Protein AF-A0A1J3JV02-F1 (afdb_monomer_lite)

Organism: Noccaea caerulescens (NCBI:txid107243)

Sequence (223 aa):
HGATVRTLNKPQDVKKNLRGEYDNQHGSTSIKMLSDEQMLRVCKRFFVALILSKLVQEASVTEVCEAFKVARGMVQSLQENAGRFSSMVSVFCERLGWHDLEGLVAKLQNRVSFGVRAEIVELTSIPYVKGSRARALYKAGLRTSQAIAEASIPEIVKALFESSAWAAEGTGQRRIQLGLAKKIKNGARKIVLEKAEEARAAAFSAFKSLGLDVHELTNPLPL

Radius of gyration: 28.6 Å; chains: 1; bounding box: 87×71×64 Å

Secondary structure (DSSP, 8-state):
--------------------------------PPPHHHHHHHHHHHHHHHHHHHHHTT--HHHHHHHHT--HHHHHHHHHHHHHHHHHHHHHHHHTT-HHHHHHHHHHHHHHHHT--GGGTGGGGSTT--HHHHHHHHHTT--SHHHHHHS-HHHHHHHHHTTSS-TT--HHHHHHHHHHHHHHHHHHHHHHHHHHHHHHHHHHHHHHHTT-------SPPP-

Foldseek 3Di:
DDDDDDDDDDDDDDDDDPDDDDDDPDDDDPPPDDDPVRVVVVVVVVLLVVLLVQLLVVDDLVNSCVVSVHDSVVSLVSLQVLLVVLVVVLVVCVVVVVPVVSVVSVLVSQSSNQSYYSQLSQVCQQPPDGRLLSVLCVVLVNRALVSLLPDDLVSSLCSRPVVDPVPDDDDVVVVVSSVSSVSRNVSSVVVVLVVVVVVVVVVCVVCVVVVHHPPDDPDRDDD

InterPro domains:
  IPR002298 DNA polymerase A [PTHR10133] (26-213)
  IPR048960 POLQ-like, helical domain [PF21099] (27-112)
  IPR057220 Domain of unknown function DUF7898 [PF25453] (118-191)

pLDDT: mean 80.94, std 20.53, range [30.08, 97.75]

Structure (mmCIF, N/CA/C/O backbone):
data_AF-A0A1J3JV02-F1
#
_entry.id   AF-A0A1J3JV02-F1
#
loop_
_atom_site.group_PDB
_atom_site.id
_atom_site.type_symbol
_atom_site.label_atom_id
_atom_site.label_alt_id
_atom_site.label_comp_id
_atom_site.label_asym_id
_atom_site.label_entity_id
_atom_site.label_seq_id
_atom_site.pdbx_PDB_ins_code
_atom_site.Cartn_x
_atom_site.Cartn_y
_atom_site.Cartn_z
_atom_site.occupancy
_atom_site.B_iso_or_equiv
_atom_site.auth_seq_id
_atom_site.auth_comp_id
_atom_site.auth_asym_id
_atom_site.auth_atom_id
_atom_site.pdbx_PDB_model_num
ATOM 1 N N . HIS A 1 1 ? 24.906 56.920 -24.991 1.00 39.81 1 HIS A N 1
ATOM 2 C CA . HIS A 1 1 ? 25.682 56.389 -23.855 1.00 39.81 1 HIS A CA 1
ATOM 3 C C . HIS A 1 1 ? 25.660 54.860 -23.959 1.00 39.81 1 HIS A C 1
ATOM 5 O O . HIS A 1 1 ? 24.757 54.247 -23.427 1.00 39.81 1 HIS A O 1
ATOM 11 N N . GLY A 1 2 ? 26.454 54.164 -24.772 1.00 35.44 2 GL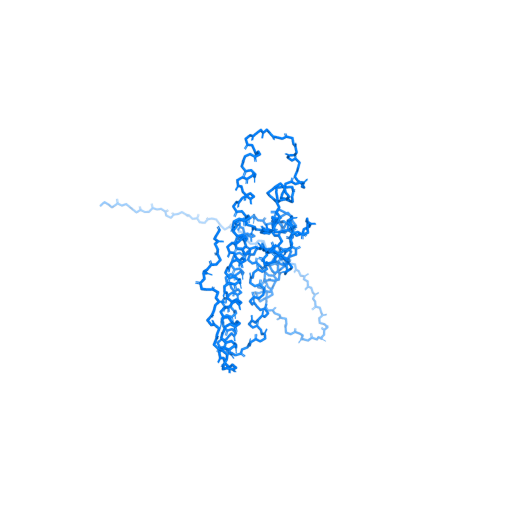Y A N 1
ATOM 12 C CA . GLY A 1 2 ? 27.818 54.428 -25.216 1.00 35.44 2 GLY A CA 1
ATOM 13 C C . GLY A 1 2 ? 28.812 53.794 -24.242 1.00 35.44 2 GLY A C 1
ATOM 14 O O . GLY A 1 2 ? 29.230 54.492 -23.332 1.00 35.44 2 GLY A O 1
ATOM 15 N N . ALA A 1 3 ? 29.144 52.508 -24.424 1.00 32.62 3 ALA A N 1
ATOM 16 C CA . ALA A 1 3 ? 30.473 51.937 -24.162 1.00 32.62 3 ALA A CA 1
ATOM 17 C C . ALA A 1 3 ? 30.531 50.455 -24.584 1.00 32.62 3 ALA A C 1
ATOM 19 O O . ALA A 1 3 ? 29.717 49.631 -24.179 1.00 32.62 3 ALA A O 1
ATOM 20 N N . THR A 1 4 ? 31.531 50.151 -25.402 1.00 31.72 4 THR A N 1
ATOM 21 C CA . THR A 1 4 ? 31.896 48.854 -25.978 1.00 31.72 4 THR A CA 1
ATOM 22 C C . THR A 1 4 ? 33.282 48.417 -25.480 1.00 31.72 4 THR A C 1
ATOM 24 O O . THR A 1 4 ? 34.108 49.261 -25.146 1.00 31.72 4 THR A O 1
ATOM 27 N N . VAL A 1 5 ? 33.552 47.111 -25.631 1.00 35.34 5 VAL A N 1
ATOM 28 C CA . VAL A 1 5 ? 34.863 46.435 -25.801 1.00 35.34 5 VAL A CA 1
ATOM 29 C C . VAL A 1 5 ? 35.618 45.976 -24.540 1.00 35.34 5 VAL A C 1
ATOM 31 O O . VAL A 1 5 ? 36.099 46.786 -23.757 1.00 35.34 5 VAL A O 1
ATOM 34 N N . ARG A 1 6 ? 35.876 44.655 -24.460 1.00 30.08 6 ARG A N 1
ATOM 35 C CA . ARG A 1 6 ? 37.241 44.072 -24.499 1.00 30.08 6 ARG A CA 1
ATOM 36 C C . ARG A 1 6 ? 37.226 42.547 -24.666 1.00 30.08 6 ARG A C 1
ATOM 38 O O . ARG A 1 6 ? 36.996 41.793 -23.731 1.00 30.08 6 ARG A O 1
ATOM 45 N N . THR A 1 7 ? 37.527 42.119 -25.888 1.00 38.66 7 THR A N 1
ATOM 46 C CA . THR A 1 7 ? 38.117 40.818 -26.228 1.00 38.66 7 THR A CA 1
ATOM 47 C C . THR A 1 7 ? 39.550 40.740 -25.698 1.00 38.66 7 THR A C 1
ATOM 49 O O . THR A 1 7 ? 40.331 41.664 -25.929 1.00 38.66 7 THR A O 1
ATOM 52 N N . LEU A 1 8 ? 39.914 39.631 -25.048 1.00 32.66 8 LEU A N 1
ATOM 53 C CA . LEU A 1 8 ? 41.306 39.259 -24.790 1.00 32.66 8 LEU A CA 1
ATOM 54 C C . LEU A 1 8 ? 41.500 37.754 -25.035 1.00 32.66 8 LEU A C 1
ATOM 56 O O . LEU A 1 8 ? 40.592 36.950 -24.849 1.00 32.66 8 LEU A O 1
ATOM 60 N N . ASN A 1 9 ? 42.687 37.439 -25.539 1.00 32.84 9 ASN A N 1
ATOM 61 C CA . ASN A 1 9 ? 43.074 36.254 -26.291 1.00 32.84 9 ASN A CA 1
ATOM 62 C C . ASN A 1 9 ? 43.183 34.944 -25.487 1.00 32.84 9 ASN A C 1
ATOM 64 O O . ASN A 1 9 ? 43.417 34.939 -24.282 1.00 32.84 9 ASN A O 1
ATOM 68 N N . LYS A 1 10 ? 43.090 33.836 -26.240 1.00 38.34 10 LYS A N 1
ATOM 69 C CA . LYS A 1 10 ? 43.482 32.452 -25.904 1.00 38.34 10 LYS A CA 1
ATOM 70 C C . LYS A 1 10 ? 44.826 32.350 -25.165 1.00 38.34 10 LYS A C 1
ATOM 72 O O . LYS A 1 10 ? 45.756 33.086 -25.489 1.00 38.34 10 LYS A O 1
ATOM 77 N N . PRO A 1 11 ? 44.990 31.254 -24.408 1.00 33.88 11 PRO A N 1
ATOM 78 C CA . PRO A 1 11 ? 46.074 30.317 -24.709 1.00 33.88 11 PRO A CA 1
ATOM 79 C C . PRO A 1 11 ? 45.536 28.935 -25.117 1.00 33.88 11 PRO A C 1
ATOM 81 O O . PRO A 1 11 ? 44.501 28.475 -24.641 1.00 33.88 11 PRO A O 1
ATOM 84 N N . GLN A 1 12 ? 46.232 28.292 -26.057 1.00 44.38 12 GLN A N 1
ATOM 85 C CA . GLN A 1 12 ? 46.076 26.877 -26.397 1.00 44.38 12 GLN A CA 1
ATOM 86 C C . GLN A 1 12 ? 46.565 26.013 -25.232 1.00 44.38 12 GLN A C 1
ATOM 88 O O . GLN A 1 12 ? 47.699 26.197 -24.809 1.00 44.38 12 GLN A O 1
ATOM 93 N N . ASP A 1 13 ? 45.780 25.015 -24.821 1.00 36.88 13 ASP A N 1
ATOM 94 C CA . ASP A 1 13 ? 46.289 23.909 -24.008 1.00 36.88 13 ASP A CA 1
ATOM 95 C C . ASP A 1 13 ? 45.837 22.547 -24.559 1.00 36.88 13 ASP A C 1
ATOM 97 O O . ASP A 1 13 ? 44.673 22.148 -24.530 1.00 36.88 13 ASP A O 1
ATOM 101 N N . VAL A 1 14 ? 46.822 21.912 -25.192 1.00 37.31 14 VAL A N 1
ATOM 102 C CA . VAL A 1 14 ? 47.130 20.483 -25.320 1.00 37.31 14 VAL A CA 1
ATOM 103 C C . VAL A 1 14 ? 46.007 19.490 -24.970 1.00 37.31 14 VAL A C 1
ATOM 105 O O . VAL A 1 14 ? 45.824 19.078 -23.825 1.00 37.31 14 VAL A O 1
ATOM 108 N N . LYS A 1 15 ? 45.340 18.960 -26.006 1.00 35.25 15 LYS A N 1
ATOM 109 C CA . LYS A 1 15 ? 44.609 17.685 -25.918 1.00 35.25 15 LYS A CA 1
ATOM 110 C C . LYS A 1 15 ? 45.610 16.540 -25.714 1.00 35.25 15 LYS A C 1
ATOM 112 O O . LYS A 1 15 ? 46.233 16.084 -26.670 1.00 35.25 15 LYS A O 1
ATOM 117 N N . LYS A 1 16 ? 45.742 16.045 -24.481 1.00 38.06 16 LYS A N 1
ATOM 118 C CA . LYS A 1 16 ? 46.330 14.724 -24.211 1.00 38.06 16 LYS A CA 1
ATOM 119 C C . LYS A 1 16 ? 45.336 13.644 -24.647 1.00 38.06 16 LYS A C 1
ATOM 121 O O . LYS A 1 16 ? 44.306 13.440 -24.011 1.00 38.06 16 LYS A O 1
ATOM 126 N N . ASN A 1 17 ? 45.656 12.973 -25.748 1.00 34.34 17 ASN A N 1
ATOM 127 C CA . ASN A 1 17 ? 45.005 11.744 -26.185 1.00 34.34 17 ASN A CA 1
ATOM 128 C C . ASN A 1 17 ? 45.378 10.609 -25.220 1.00 34.34 17 ASN A C 1
ATOM 130 O O . ASN A 1 17 ? 46.525 10.174 -25.206 1.00 34.34 17 ASN A O 1
ATOM 134 N N . LEU A 1 18 ? 44.419 10.107 -24.444 1.00 35.78 18 LEU A N 1
ATOM 135 C CA . LEU A 1 18 ? 44.511 8.783 -23.825 1.00 35.78 18 LEU A CA 1
ATOM 136 C C . LEU A 1 18 ? 43.718 7.820 -24.707 1.00 35.78 18 LEU A C 1
ATOM 138 O O . LEU A 1 18 ? 42.534 7.576 -24.493 1.00 35.78 18 LEU A O 1
ATOM 142 N N . ARG A 1 19 ? 44.375 7.345 -25.767 1.00 32.16 19 ARG A N 1
ATOM 143 C CA . ARG A 1 19 ? 43.877 6.271 -26.623 1.00 32.16 19 ARG A CA 1
ATOM 144 C C . ARG A 1 19 ? 44.315 4.962 -25.964 1.00 32.16 19 ARG A C 1
ATOM 146 O O . ARG A 1 19 ? 45.466 4.569 -26.090 1.00 32.16 19 ARG A O 1
ATOM 153 N N . GLY A 1 20 ? 43.426 4.353 -25.184 1.00 35.03 20 GLY A N 1
ATOM 154 C CA . GLY A 1 20 ? 43.585 2.962 -24.770 1.00 35.03 20 GLY A CA 1
ATOM 155 C C . GLY A 1 20 ? 43.231 2.078 -25.958 1.00 35.03 20 GLY A C 1
ATOM 156 O O . GLY A 1 20 ? 42.063 1.995 -26.331 1.00 35.03 20 GLY A O 1
ATOM 157 N N . GLU A 1 21 ? 44.240 1.494 -26.596 1.00 36.53 21 GLU A N 1
ATOM 158 C CA . GLU A 1 21 ? 44.059 0.432 -27.582 1.00 36.53 21 GLU A CA 1
ATOM 159 C C . GLU A 1 21 ? 43.604 -0.837 -26.861 1.00 36.53 21 GLU A C 1
ATOM 161 O O . GLU A 1 21 ? 44.345 -1.418 -26.072 1.00 36.53 21 GLU A O 1
ATOM 166 N N . TYR A 1 22 ? 42.370 -1.255 -27.128 1.00 37.53 22 TYR A N 1
ATOM 167 C CA . TYR A 1 22 ? 41.930 -2.623 -26.892 1.00 37.53 22 TYR A CA 1
ATOM 168 C C . TYR A 1 22 ? 41.708 -3.256 -28.261 1.00 37.53 22 TYR A C 1
ATOM 170 O O . TYR A 1 22 ? 40.678 -3.038 -28.901 1.00 37.53 22 TYR A O 1
ATOM 178 N N . ASP A 1 23 ? 42.715 -3.998 -28.719 1.00 40.56 23 ASP A N 1
ATOM 179 C CA . ASP A 1 23 ? 42.587 -4.909 -29.849 1.00 40.56 23 ASP A CA 1
ATOM 180 C C . ASP A 1 23 ? 41.560 -5.985 -29.500 1.00 40.56 23 ASP A C 1
ATOM 182 O O . ASP A 1 23 ? 41.720 -6.724 -28.529 1.00 40.56 23 ASP A O 1
ATOM 186 N N . ASN A 1 24 ? 40.503 -6.086 -30.304 1.00 40.69 24 ASN A N 1
ATOM 187 C CA . ASN A 1 24 ? 39.552 -7.186 -30.224 1.00 40.69 24 ASN A CA 1
ATOM 188 C C . ASN A 1 24 ? 39.453 -7.842 -31.603 1.00 40.69 24 ASN A C 1
ATOM 190 O O . ASN A 1 24 ? 38.713 -7.409 -32.491 1.00 40.69 24 ASN A O 1
ATOM 194 N N . GLN A 1 25 ? 40.248 -8.893 -31.793 1.00 42.53 25 GLN A N 1
ATOM 195 C CA . GLN A 1 25 ? 40.141 -9.778 -32.944 1.00 42.53 25 GLN A CA 1
ATOM 196 C C . GLN A 1 25 ? 38.929 -10.709 -32.768 1.00 42.53 25 GLN A C 1
ATOM 198 O O . GLN A 1 25 ? 38.955 -11.676 -32.019 1.00 42.53 25 GLN A O 1
ATOM 203 N N . HIS A 1 26 ? 37.847 -10.338 -33.452 1.00 43.78 26 HIS A N 1
ATOM 204 C CA . HIS A 1 26 ? 36.823 -11.162 -34.104 1.00 43.78 26 HIS A CA 1
ATOM 205 C C . HIS A 1 26 ? 36.653 -12.634 -33.671 1.00 43.78 26 HIS A C 1
ATOM 207 O O . HIS A 1 26 ? 37.342 -13.530 -34.150 1.00 43.78 26 HIS A O 1
ATOM 213 N N . GLY A 1 27 ? 35.566 -12.886 -32.934 1.00 39.75 27 GLY A N 1
ATOM 214 C CA . GLY A 1 27 ? 34.834 -14.155 -32.920 1.00 39.75 27 GLY A CA 1
ATOM 215 C C . GLY A 1 27 ? 33.378 -13.909 -33.324 1.00 39.75 27 GLY A C 1
ATOM 216 O O . GLY A 1 27 ? 32.637 -13.223 -32.625 1.00 39.75 27 GLY A O 1
ATOM 217 N N . SER A 1 28 ? 32.990 -14.412 -34.494 1.00 46.72 28 SER A N 1
ATOM 218 C CA . SER A 1 28 ? 31.701 -14.185 -35.150 1.00 46.72 28 SER A CA 1
ATOM 219 C C . SER A 1 28 ? 30.524 -14.810 -34.392 1.00 46.72 28 SER A C 1
ATOM 221 O O . SER A 1 28 ? 30.354 -16.024 -34.375 1.00 46.72 28 SER A O 1
ATOM 223 N N . THR A 1 29 ? 29.666 -13.971 -33.817 1.00 44.78 29 THR A N 1
ATOM 224 C CA . THR A 1 29 ? 28.207 -14.160 -33.762 1.00 44.78 29 THR A CA 1
ATOM 225 C C . THR A 1 29 ? 27.618 -12.758 -33.637 1.00 44.78 29 THR A C 1
ATOM 227 O O . THR A 1 29 ? 27.621 -12.174 -32.557 1.00 44.78 29 THR A O 1
ATOM 230 N N . SER A 1 30 ? 27.204 -12.156 -34.756 1.00 47.81 30 SER A N 1
ATOM 231 C CA . SER A 1 30 ? 26.679 -10.784 -34.787 1.00 47.81 30 SER A CA 1
ATOM 232 C C . SER A 1 30 ? 25.295 -10.722 -34.131 1.00 47.81 30 SER A C 1
ATOM 234 O O . SER A 1 30 ? 24.257 -10.641 -34.784 1.00 47.81 30 SER A O 1
ATOM 236 N N . ILE A 1 31 ? 25.272 -10.755 -32.801 1.00 60.62 31 ILE A N 1
ATOM 237 C CA . ILE A 1 31 ? 24.247 -10.052 -32.042 1.00 60.62 31 ILE A CA 1
ATOM 238 C C . ILE A 1 31 ? 24.475 -8.589 -32.410 1.00 60.62 31 ILE A C 1
ATOM 240 O O . ILE A 1 31 ? 25.560 -8.075 -32.146 1.00 60.62 31 ILE A O 1
ATOM 244 N N . LYS A 1 32 ? 23.516 -7.935 -33.079 1.00 67.94 32 LYS A N 1
ATOM 245 C CA . LYS A 1 32 ? 23.591 -6.493 -33.363 1.00 67.94 32 LYS A CA 1
ATOM 246 C C . LYS A 1 32 ? 23.945 -5.769 -32.062 1.00 67.94 32 LYS A C 1
ATOM 248 O O . LYS A 1 32 ? 23.082 -5.620 -31.197 1.00 67.94 32 LYS A O 1
ATOM 253 N N . MET A 1 33 ? 25.210 -5.377 -31.904 1.00 77.06 33 MET A N 1
ATOM 254 C CA . MET A 1 33 ? 25.639 -4.632 -30.730 1.00 77.06 33 MET A CA 1
ATOM 255 C C . MET A 1 33 ? 24.883 -3.310 -30.753 1.00 77.06 33 MET A C 1
ATOM 257 O O . MET A 1 33 ? 24.854 -2.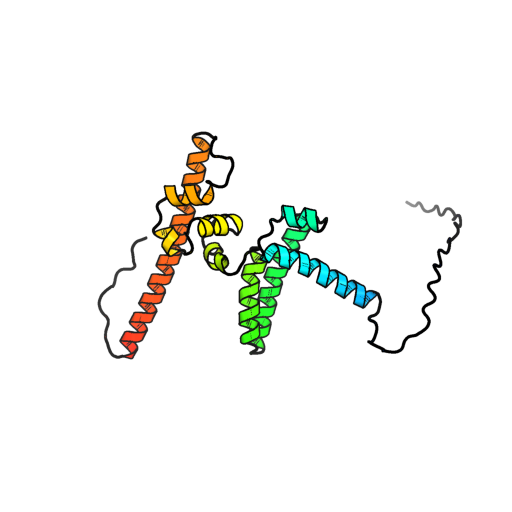612 -31.767 1.00 77.06 33 MET A O 1
ATOM 261 N N . LEU A 1 34 ? 24.198 -3.019 -29.651 1.00 81.88 34 LEU A N 1
ATOM 262 C CA . LEU A 1 34 ? 23.544 -1.736 -29.456 1.00 81.88 34 LEU A CA 1
ATO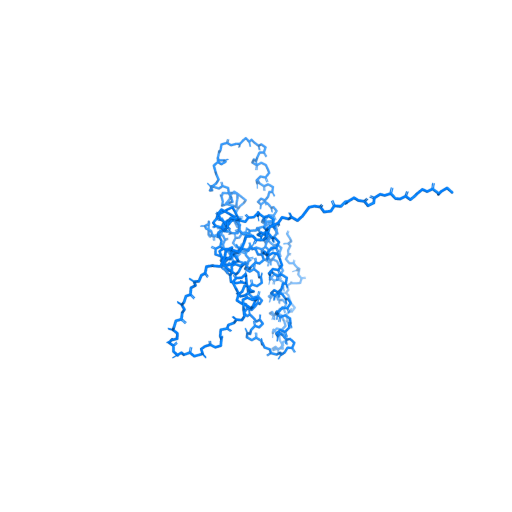M 263 C C . LEU A 1 34 ? 24.600 -0.633 -29.552 1.00 81.88 34 LEU A C 1
ATOM 265 O O . LEU A 1 34 ? 25.726 -0.823 -29.096 1.00 81.88 34 LEU A O 1
ATOM 269 N N . SER A 1 35 ? 24.237 0.524 -30.104 1.00 91.56 35 SER A N 1
ATOM 270 C CA . SER A 1 35 ? 25.114 1.692 -30.006 1.00 91.56 35 SER A CA 1
ATOM 271 C C . SER A 1 35 ? 25.369 2.038 -28.536 1.00 91.56 35 SER A C 1
ATOM 273 O O . SER A 1 35 ? 24.523 1.760 -27.679 1.00 91.56 35 SER A O 1
ATOM 275 N N . ASP A 1 36 ? 26.485 2.699 -28.233 1.00 91.25 36 ASP A N 1
ATOM 276 C CA . ASP A 1 36 ? 26.821 3.101 -26.859 1.00 91.25 36 ASP A CA 1
ATOM 277 C C . ASP A 1 36 ? 25.674 3.873 -26.186 1.00 91.25 36 ASP A C 1
ATOM 279 O O . ASP A 1 36 ? 25.351 3.652 -25.017 1.00 91.25 36 ASP A O 1
ATOM 283 N N . GLU A 1 37 ? 24.970 4.719 -26.944 1.00 93.19 37 GLU A N 1
ATOM 284 C CA . GLU A 1 37 ? 23.787 5.439 -26.468 1.00 93.19 37 GLU A CA 1
ATOM 285 C C . GLU A 1 37 ? 22.616 4.511 -26.125 1.00 93.19 37 GLU A C 1
ATOM 287 O O . GLU A 1 37 ? 21.946 4.688 -25.103 1.00 93.19 37 GLU A O 1
ATOM 292 N N . GLN A 1 38 ? 22.334 3.523 -26.978 1.00 92.88 38 GLN A N 1
ATOM 293 C CA . GLN A 1 38 ? 21.287 2.534 -26.731 1.00 92.88 38 GLN A CA 1
ATOM 294 C C . GLN A 1 38 ? 21.629 1.686 -25.507 1.00 92.88 38 GLN A C 1
ATOM 296 O O . GLN A 1 38 ? 20.771 1.493 -24.643 1.00 92.88 38 GLN A O 1
ATOM 301 N N . MET A 1 39 ? 22.879 1.241 -25.402 1.00 94.56 39 MET A N 1
ATOM 302 C CA . MET A 1 39 ? 23.355 0.436 -24.287 1.00 94.56 39 MET A CA 1
ATOM 303 C C . MET A 1 39 ? 23.279 1.225 -22.974 1.00 94.56 39 MET A C 1
ATOM 305 O O . MET A 1 39 ? 22.720 0.741 -21.990 1.00 94.56 39 MET A O 1
ATOM 309 N N . LEU A 1 40 ? 23.704 2.493 -22.978 1.00 94.62 40 LEU A N 1
ATOM 310 C CA . LEU A 1 40 ? 23.589 3.384 -21.824 1.00 94.62 40 LEU A CA 1
ATOM 311 C C . LEU A 1 40 ? 22.129 3.595 -21.398 1.00 94.62 40 LEU A C 1
ATOM 313 O O . LEU A 1 40 ? 21.829 3.586 -20.200 1.00 94.62 40 LEU A O 1
ATOM 317 N N . ARG A 1 41 ? 21.200 3.765 -22.351 1.00 95.62 41 ARG A N 1
ATOM 318 C CA . ARG A 1 41 ? 19.760 3.861 -22.049 1.00 95.62 41 ARG A CA 1
ATOM 319 C C . ARG A 1 41 ? 19.235 2.585 -21.393 1.00 95.62 41 ARG A C 1
ATOM 321 O O . ARG A 1 41 ? 18.492 2.682 -20.416 1.00 95.62 41 ARG A O 1
ATOM 328 N N . VAL A 1 42 ? 19.623 1.409 -21.888 1.00 94.94 42 VAL A N 1
ATOM 329 C CA . VAL A 1 42 ? 19.228 0.116 -21.304 1.00 94.94 42 VAL A CA 1
ATOM 330 C C . VAL A 1 42 ? 19.779 -0.029 -19.886 1.00 94.94 42 VAL A C 1
ATOM 332 O O . VAL A 1 42 ? 19.003 -0.298 -18.971 1.00 94.94 42 VAL A O 1
ATOM 335 N N . CYS A 1 43 ? 21.068 0.251 -19.670 1.00 96.38 43 CYS A N 1
ATOM 336 C CA . CYS A 1 43 ? 21.694 0.191 -18.347 1.00 96.38 43 CYS A CA 1
ATOM 337 C C . CYS A 1 43 ? 21.009 1.126 -17.343 1.00 96.38 43 CYS A C 1
ATOM 339 O O . CYS A 1 43 ? 20.713 0.715 -16.223 1.00 96.38 43 CYS A O 1
ATOM 341 N N . LYS A 1 44 ? 20.677 2.361 -17.746 1.00 95.56 44 LYS A N 1
ATOM 342 C CA . LYS A 1 44 ? 19.939 3.308 -16.891 1.00 95.56 44 LYS A CA 1
ATOM 343 C C . LYS A 1 44 ? 18.548 2.790 -16.525 1.00 95.56 44 LYS A C 1
ATOM 345 O O . LYS A 1 44 ? 18.165 2.869 -15.360 1.00 95.56 44 LYS A O 1
ATOM 350 N N . ARG A 1 45 ? 17.800 2.244 -17.493 1.00 96.25 45 ARG A N 1
ATOM 351 C CA . ARG A 1 45 ? 16.466 1.661 -17.251 1.00 96.25 45 ARG A CA 1
ATOM 352 C C . ARG A 1 45 ? 16.541 0.455 -16.320 1.00 96.25 45 ARG A C 1
ATOM 354 O O . ARG A 1 45 ? 15.730 0.347 -15.406 1.00 96.25 45 ARG A O 1
ATOM 361 N N . PHE A 1 46 ? 17.523 -0.415 -16.525 1.00 97.12 46 PHE A N 1
ATOM 362 C CA . PHE A 1 46 ? 17.742 -1.573 -15.669 1.00 97.12 46 PHE A CA 1
ATOM 363 C C . PHE A 1 46 ? 18.117 -1.154 -14.242 1.00 97.12 46 PHE A C 1
ATOM 365 O O . PHE A 1 46 ? 17.529 -1.647 -13.284 1.00 9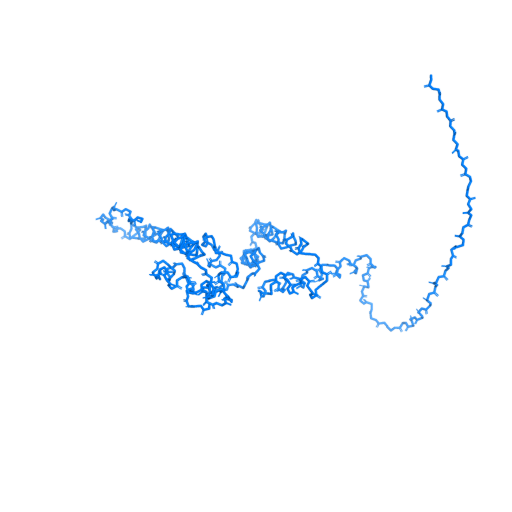7.12 46 PHE A O 1
ATOM 372 N N . PHE A 1 47 ? 19.005 -0.168 -14.091 1.00 97.44 47 PHE A N 1
ATOM 373 C CA . PHE A 1 47 ? 19.402 0.370 -12.790 1.00 97.44 47 PHE A CA 1
ATOM 374 C C . PHE A 1 47 ? 18.207 0.895 -11.981 1.00 97.44 47 PHE A C 1
ATOM 376 O O . PHE A 1 47 ? 18.013 0.497 -10.833 1.00 97.44 47 PHE A O 1
ATOM 383 N N . VAL A 1 48 ? 17.350 1.732 -12.580 1.00 96.62 48 VAL A N 1
ATOM 384 C CA . VAL A 1 48 ? 16.152 2.231 -11.879 1.00 96.62 48 VAL A CA 1
ATOM 385 C C . VAL A 1 48 ? 15.113 1.131 -11.633 1.00 96.62 48 VAL A C 1
ATOM 387 O O . VAL A 1 48 ? 14.418 1.168 -10.619 1.00 96.62 48 VAL A O 1
ATOM 390 N N . ALA A 1 49 ? 15.032 0.116 -12.499 1.00 96.38 49 ALA A N 1
ATOM 391 C CA . ALA A 1 49 ? 14.170 -1.043 -12.276 1.00 96.38 49 ALA A CA 1
ATOM 392 C C . ALA A 1 49 ? 14.622 -1.875 -11.062 1.00 96.38 49 ALA A C 1
ATOM 394 O O . ALA A 1 49 ? 13.776 -2.345 -10.302 1.00 96.38 49 ALA A O 1
ATOM 395 N N . LEU A 1 50 ? 15.933 -2.009 -10.822 1.00 97.12 50 LEU A N 1
ATOM 396 C CA . LEU A 1 50 ? 16.461 -2.665 -9.620 1.00 97.12 50 LEU A CA 1
ATOM 397 C C . LEU A 1 50 ? 16.089 -1.903 -8.339 1.00 97.12 50 LEU A C 1
ATOM 399 O O . LEU A 1 50 ? 15.698 -2.531 -7.353 1.00 97.12 50 LEU A O 1
ATOM 403 N N . ILE A 1 51 ? 16.143 -0.566 -8.371 1.00 96.50 51 ILE A N 1
ATOM 404 C CA . ILE A 1 51 ? 15.698 0.291 -7.259 1.00 96.50 51 ILE A CA 1
ATOM 405 C C . ILE A 1 51 ? 14.214 0.043 -6.958 1.00 96.50 51 ILE A C 1
ATOM 407 O O . ILE A 1 51 ? 13.855 -0.277 -5.823 1.00 96.50 51 ILE A O 1
ATOM 411 N N . LEU A 1 52 ? 13.350 0.134 -7.976 1.00 95.38 52 LEU A N 1
ATOM 412 C CA . LEU A 1 52 ? 11.909 -0.106 -7.832 1.00 95.38 52 LEU A CA 1
ATOM 413 C C . LEU A 1 52 ? 11.605 -1.527 -7.340 1.00 95.38 52 LEU A C 1
ATOM 415 O O . LEU A 1 52 ? 10.747 -1.709 -6.479 1.00 95.38 52 LEU A O 1
ATOM 419 N N . SER A 1 53 ? 12.334 -2.528 -7.837 1.00 94.50 53 SER A N 1
ATOM 420 C CA . SER A 1 53 ? 12.183 -3.923 -7.416 1.00 94.50 53 SER A CA 1
ATOM 421 C C . SER A 1 53 ? 12.455 -4.101 -5.920 1.00 94.50 53 SER A C 1
ATOM 423 O O . SER A 1 53 ? 11.683 -4.768 -5.231 1.00 94.50 53 SER A O 1
ATOM 425 N N . LYS A 1 54 ? 13.500 -3.454 -5.385 1.00 94.06 54 LYS A N 1
ATOM 426 C CA . LYS A 1 54 ? 13.808 -3.484 -3.947 1.00 94.06 54 LYS A CA 1
ATOM 427 C C . LYS A 1 54 ? 12.734 -2.790 -3.110 1.00 94.06 54 LYS A C 1
ATOM 429 O O . LYS A 1 54 ? 12.332 -3.340 -2.087 1.00 94.06 54 LYS A O 1
ATOM 434 N N . LEU A 1 55 ? 12.214 -1.648 -3.566 1.00 91.81 55 LEU A N 1
ATOM 435 C CA . LEU A 1 55 ? 11.110 -0.955 -2.889 1.00 91.81 55 LEU A CA 1
ATOM 436 C C . LEU A 1 55 ? 9.845 -1.819 -2.834 1.00 91.81 55 LEU A C 1
ATOM 438 O O . LEU A 1 55 ? 9.237 -1.956 -1.781 1.00 91.81 55 LEU A O 1
ATOM 442 N N . VAL A 1 56 ? 9.469 -2.461 -3.942 1.00 90.88 56 VAL A N 1
ATOM 443 C CA . VAL A 1 56 ? 8.299 -3.357 -4.011 1.00 90.88 56 VAL A CA 1
ATOM 444 C C . VAL A 1 56 ? 8.467 -4.611 -3.138 1.00 90.88 56 VAL A C 1
ATOM 446 O O . VAL A 1 56 ? 7.481 -5.227 -2.733 1.00 90.88 56 VAL A O 1
ATOM 449 N N . GLN A 1 57 ? 9.705 -4.995 -2.824 1.00 90.12 57 GLN A N 1
ATOM 450 C CA . GLN A 1 57 ? 10.027 -6.056 -1.864 1.00 90.12 57 GLN A CA 1
ATOM 451 C C . GLN A 1 57 ? 10.035 -5.574 -0.403 1.00 90.12 57 GLN A C 1
ATOM 453 O O . GLN A 1 57 ? 10.291 -6.385 0.488 1.00 90.12 57 GLN A O 1
ATOM 458 N N . GLU A 1 58 ? 9.687 -4.306 -0.161 1.00 87.50 58 GLU A N 1
ATOM 459 C CA . GLU A 1 58 ? 9.634 -3.628 1.143 1.00 87.50 58 GLU A CA 1
ATOM 460 C C . GLU A 1 58 ? 10.990 -3.352 1.786 1.00 87.50 58 GLU A C 1
ATOM 462 O O . GLU A 1 58 ? 11.081 -3.214 3.006 1.00 87.50 58 GLU A O 1
ATOM 467 N N . ALA A 1 59 ? 12.043 -3.213 0.975 1.00 89.31 59 ALA A N 1
ATOM 468 C CA . ALA A 1 59 ? 13.247 -2.550 1.455 1.00 89.31 59 ALA A CA 1
ATOM 469 C C . ALA A 1 59 ? 12.903 -1.102 1.834 1.00 89.31 59 ALA A C 1
ATOM 471 O O . ALA A 1 59 ? 12.211 -0.391 1.095 1.00 89.31 59 ALA A O 1
ATOM 472 N N . SER A 1 60 ? 13.384 -0.655 2.989 1.00 88.12 60 SER A N 1
ATOM 473 C CA . SER A 1 60 ? 13.202 0.724 3.418 1.00 88.12 60 SER A CA 1
ATOM 474 C C . SER A 1 60 ? 13.896 1.679 2.447 1.00 88.12 60 SER A C 1
ATOM 476 O O . SER A 1 60 ? 14.921 1.368 1.839 1.00 88.12 60 SER A O 1
ATOM 478 N N . VAL A 1 61 ? 13.354 2.892 2.321 1.00 89.75 61 VAL A N 1
ATOM 479 C CA . VAL A 1 61 ? 13.959 3.933 1.477 1.00 89.75 61 VAL A CA 1
ATOM 480 C C . VAL A 1 61 ? 15.418 4.183 1.873 1.00 89.75 61 VAL A C 1
ATOM 482 O O . VAL A 1 61 ? 16.243 4.414 0.998 1.00 89.75 61 VAL A O 1
ATOM 485 N N . THR A 1 62 ? 15.743 4.096 3.165 1.00 91.44 62 THR A N 1
ATOM 486 C CA . THR A 1 62 ? 17.109 4.248 3.682 1.00 91.44 62 THR A CA 1
ATOM 487 C C . THR A 1 62 ? 18.038 3.154 3.155 1.00 91.44 62 THR A C 1
ATOM 489 O O . THR A 1 62 ? 19.043 3.482 2.531 1.00 91.44 62 THR A O 1
ATOM 492 N N . GLU A 1 63 ? 17.661 1.879 3.300 1.00 93.19 63 GLU A N 1
ATOM 493 C CA . GLU A 1 63 ? 18.446 0.744 2.783 1.00 93.19 63 GLU A CA 1
ATOM 494 C C . GLU A 1 63 ? 18.666 0.855 1.267 1.00 93.19 63 GLU A C 1
ATOM 496 O O . GLU A 1 63 ? 19.758 0.599 0.764 1.00 93.19 63 GLU A O 1
ATOM 501 N N . VAL A 1 64 ? 17.645 1.290 0.522 1.00 95.56 64 VAL A N 1
ATOM 502 C CA . VAL A 1 64 ? 17.751 1.505 -0.928 1.00 95.56 64 VAL A CA 1
ATOM 503 C C . VAL A 1 64 ? 18.708 2.653 -1.265 1.00 95.56 64 VAL A C 1
ATOM 505 O O . VAL A 1 64 ? 19.538 2.514 -2.164 1.00 95.56 64 VAL A O 1
ATOM 508 N N . CYS A 1 65 ? 18.639 3.776 -0.547 1.00 96.19 65 CYS A N 1
ATOM 509 C CA . CYS A 1 65 ? 19.562 4.896 -0.755 1.00 96.19 65 CYS A CA 1
ATOM 510 C C . CYS A 1 65 ? 21.017 4.476 -0.508 1.00 96.19 65 CYS A C 1
ATOM 512 O O . CYS A 1 65 ? 21.902 4.820 -1.293 1.00 96.19 65 CYS A O 1
ATOM 514 N N . GLU A 1 66 ? 21.260 3.697 0.546 1.00 96.31 66 GLU A N 1
ATOM 515 C CA . GLU A 1 66 ? 22.590 3.211 0.913 1.00 96.31 66 GLU A CA 1
ATOM 516 C C . GLU A 1 66 ? 23.144 2.182 -0.076 1.00 96.31 66 GLU A C 1
ATOM 518 O O . GLU A 1 66 ? 24.329 2.254 -0.422 1.00 96.31 66 GLU A O 1
ATOM 523 N N . ALA A 1 67 ? 22.301 1.258 -0.550 1.00 96.75 67 ALA A N 1
ATOM 524 C CA . ALA A 1 67 ? 22.688 0.200 -1.480 1.00 96.75 67 ALA A CA 1
ATOM 525 C C . ALA A 1 67 ? 23.000 0.735 -2.885 1.00 96.75 67 ALA A C 1
ATOM 527 O O . ALA A 1 67 ? 23.975 0.312 -3.503 1.00 96.75 67 ALA A O 1
ATOM 528 N N . PHE A 1 68 ? 22.198 1.680 -3.383 1.00 96.44 68 PHE A N 1
ATOM 529 C CA . PHE A 1 68 ? 22.338 2.219 -4.741 1.00 96.44 68 PHE A CA 1
ATOM 530 C C . PHE A 1 68 ? 23.096 3.551 -4.802 1.00 96.44 68 PHE A C 1
ATOM 532 O O . PHE A 1 68 ? 23.316 4.064 -5.896 1.00 96.44 68 PHE A O 1
ATOM 539 N N . LYS A 1 69 ? 23.505 4.106 -3.651 1.00 96.88 69 LYS A N 1
ATOM 540 C CA . LYS A 1 69 ? 24.205 5.401 -3.531 1.00 96.88 69 LYS A CA 1
ATOM 541 C C . LYS A 1 69 ? 23.439 6.549 -4.195 1.00 96.88 69 LYS A C 1
ATOM 543 O O . LYS A 1 69 ? 24.004 7.369 -4.913 1.00 96.88 69 LYS A O 1
ATOM 548 N N . VAL A 1 70 ? 22.133 6.608 -3.939 1.00 96.69 70 VAL A N 1
ATOM 549 C CA . VAL A 1 70 ? 21.220 7.614 -4.500 1.00 96.69 70 VAL A CA 1
ATOM 550 C C . VAL A 1 70 ? 20.569 8.452 -3.405 1.00 96.69 70 VAL A C 1
ATOM 552 O O . VAL A 1 70 ? 20.399 8.010 -2.271 1.00 96.69 70 VAL A O 1
ATOM 555 N N . ALA A 1 71 ? 20.170 9.676 -3.752 1.00 96.81 71 ALA A N 1
ATOM 556 C CA . ALA A 1 71 ? 19.473 10.561 -2.829 1.00 96.81 71 ALA A CA 1
ATOM 557 C C . ALA A 1 71 ? 18.029 10.101 -2.575 1.00 96.81 71 ALA A C 1
ATOM 559 O O . ALA A 1 71 ? 17.312 9.703 -3.496 1.00 96.81 71 ALA A O 1
ATOM 560 N N . ARG A 1 72 ? 17.550 10.281 -1.340 1.00 93.75 72 ARG A N 1
ATOM 561 C CA . ARG A 1 72 ? 16.174 9.952 -0.929 1.00 93.75 72 ARG A CA 1
ATOM 562 C C . ARG A 1 72 ? 15.100 10.552 -1.839 1.00 93.75 72 ARG A C 1
ATOM 564 O O . ARG A 1 72 ? 14.153 9.858 -2.198 1.00 93.75 72 ARG A O 1
ATOM 571 N N . GLY A 1 73 ? 15.259 11.817 -2.233 1.00 95.56 73 GLY A N 1
ATOM 572 C CA . GLY A 1 73 ? 14.308 12.500 -3.117 1.00 95.56 73 GLY A CA 1
ATOM 573 C C . GLY A 1 73 ? 14.217 11.866 -4.509 1.00 95.56 73 GLY A C 1
ATOM 574 O O . GLY A 1 73 ? 13.130 11.791 -5.075 1.00 95.56 73 GLY A O 1
ATOM 575 N N . MET A 1 74 ? 15.327 11.329 -5.029 1.00 95.81 74 MET A N 1
ATOM 576 C CA . MET A 1 74 ? 15.337 10.599 -6.299 1.00 95.81 74 MET A CA 1
ATOM 577 C C . MET A 1 74 ? 14.532 9.303 -6.186 1.00 95.81 74 MET A C 1
ATOM 579 O O . MET A 1 74 ? 13.705 9.033 -7.050 1.00 95.81 74 MET A O 1
ATOM 583 N N . VAL A 1 75 ? 14.720 8.538 -5.105 1.00 95.19 75 VAL A N 1
ATOM 584 C CA . VAL A 1 75 ? 13.972 7.295 -4.851 1.00 95.19 75 VAL A CA 1
ATOM 585 C C . VAL A 1 75 ? 12.472 7.574 -4.732 1.00 95.19 75 VAL A C 1
ATOM 587 O O . VAL A 1 75 ? 11.668 6.891 -5.359 1.00 95.19 75 VAL A O 1
ATOM 590 N N . GLN A 1 76 ? 12.094 8.616 -3.986 1.00 92.62 76 GLN A N 1
ATOM 591 C CA . GLN A 1 76 ? 10.693 9.019 -3.823 1.00 92.62 76 GLN A CA 1
ATOM 592 C C . GLN A 1 76 ? 10.059 9.462 -5.146 1.00 92.62 76 GLN A C 1
ATOM 594 O O . GLN A 1 76 ? 8.977 8.990 -5.488 1.00 92.62 76 GLN A O 1
ATOM 599 N N . SER A 1 77 ? 10.745 10.318 -5.908 1.00 94.62 77 SER A N 1
ATOM 600 C CA . SER A 1 77 ? 10.283 10.773 -7.224 1.00 94.62 77 SER A CA 1
ATOM 601 C C . SER A 1 77 ? 10.161 9.609 -8.210 1.00 94.62 77 SER A C 1
ATOM 603 O O . SER A 1 77 ? 9.152 9.476 -8.898 1.00 94.62 77 SER A O 1
ATOM 605 N N . LEU A 1 78 ? 11.147 8.707 -8.234 1.00 94.94 78 LEU A N 1
ATOM 606 C CA . LEU A 1 78 ? 11.124 7.512 -9.074 1.00 94.94 78 LEU A CA 1
ATOM 607 C C . LEU A 1 78 ? 9.922 6.619 -8.748 1.00 94.94 78 LEU A C 1
ATOM 609 O O . LEU A 1 78 ? 9.231 6.178 -9.663 1.00 94.94 78 LEU A O 1
ATOM 613 N N . GLN A 1 79 ? 9.659 6.379 -7.463 1.00 92.75 79 GLN A N 1
ATOM 614 C CA . GLN A 1 79 ? 8.537 5.565 -7.001 1.00 92.75 79 GLN A CA 1
ATOM 615 C C . GLN A 1 79 ? 7.186 6.171 -7.410 1.00 92.75 79 GLN A C 1
ATOM 617 O O . GLN A 1 79 ? 6.328 5.481 -7.961 1.00 92.75 79 GLN A O 1
ATOM 622 N N . GLU A 1 80 ? 7.012 7.472 -7.184 1.00 91.62 80 GLU A N 1
ATOM 623 C CA . GLU A 1 80 ? 5.778 8.187 -7.505 1.00 91.62 80 GLU A CA 1
ATOM 624 C C . GLU A 1 80 ? 5.527 8.240 -9.022 1.00 91.62 80 GLU A C 1
ATOM 626 O O . GLU A 1 80 ? 4.423 7.960 -9.494 1.00 91.62 80 GLU A O 1
ATOM 631 N N . ASN A 1 81 ? 6.573 8.523 -9.804 1.00 94.69 81 ASN A N 1
ATOM 632 C CA . ASN A 1 81 ? 6.502 8.545 -11.263 1.00 94.69 81 ASN A CA 1
ATOM 633 C C . ASN A 1 81 ? 6.238 7.154 -11.844 1.00 94.69 81 ASN A C 1
ATOM 635 O O . ASN A 1 81 ? 5.459 7.033 -12.786 1.00 94.69 81 ASN A O 1
ATOM 639 N N . ALA A 1 82 ? 6.828 6.103 -11.270 1.00 94.88 82 ALA A N 1
ATOM 640 C CA . ALA A 1 82 ? 6.551 4.729 -11.672 1.00 94.88 82 ALA A CA 1
ATOM 641 C C . ALA A 1 82 ? 5.094 4.334 -11.387 1.00 94.88 82 ALA A C 1
ATOM 643 O O . ALA A 1 82 ? 4.465 3.700 -12.231 1.00 94.88 82 ALA A O 1
ATOM 644 N N . GLY A 1 83 ? 4.534 4.759 -10.249 1.00 92.44 83 GLY A N 1
ATOM 645 C CA . GLY A 1 83 ? 3.115 4.582 -9.930 1.00 92.44 83 GLY A CA 1
ATOM 646 C C . GLY A 1 83 ? 2.194 5.240 -10.956 1.00 92.44 83 GLY A C 1
ATOM 647 O O . GLY A 1 83 ? 1.327 4.578 -11.527 1.00 92.44 83 GLY A O 1
ATOM 648 N N . ARG A 1 84 ? 2.433 6.522 -11.264 1.00 93.94 84 ARG A N 1
ATOM 649 C CA . ARG A 1 84 ? 1.684 7.253 -12.303 1.00 93.94 84 ARG A CA 1
ATOM 650 C C . ARG A 1 84 ? 1.809 6.593 -13.673 1.00 93.94 84 ARG A C 1
ATOM 652 O O . ARG A 1 84 ? 0.806 6.391 -14.348 1.00 93.94 84 ARG A O 1
ATOM 659 N N . PHE A 1 85 ? 3.025 6.219 -14.065 1.00 95.25 85 PHE A N 1
ATOM 660 C CA . PHE A 1 85 ? 3.273 5.566 -15.346 1.00 95.25 85 PHE A CA 1
ATOM 661 C C . PHE A 1 85 ? 2.557 4.214 -15.443 1.00 95.25 85 PHE A C 1
ATOM 663 O O . PHE A 1 85 ? 1.943 3.926 -16.463 1.00 95.25 85 PHE A O 1
ATOM 670 N N . SER A 1 86 ? 2.562 3.420 -14.368 1.00 94.88 86 SER A N 1
ATOM 671 C CA . SER A 1 86 ? 1.809 2.163 -14.297 1.00 94.88 86 SER A CA 1
ATOM 672 C C . SER A 1 86 ? 0.316 2.403 -14.520 1.00 94.88 86 SER A C 1
ATOM 674 O O . SER A 1 86 ? -0.301 1.691 -15.301 1.00 94.88 86 SER A O 1
ATOM 676 N N . SER A 1 87 ? -0.255 3.448 -13.913 1.00 93.38 87 SER A N 1
ATOM 677 C CA . SER A 1 87 ? -1.659 3.818 -14.136 1.00 93.38 87 SER A CA 1
ATOM 678 C C . SER A 1 87 ? -1.940 4.170 -15.601 1.00 93.38 87 SER A C 1
ATOM 680 O O . SER A 1 87 ? -2.887 3.652 -16.190 1.00 93.38 87 SER A O 1
ATOM 682 N N . MET A 1 88 ? -1.071 4.976 -16.224 1.00 96.50 88 MET A N 1
ATOM 683 C CA . MET A 1 88 ? -1.188 5.326 -17.645 1.00 96.50 88 MET A CA 1
ATOM 684 C C . MET A 1 88 ? -1.131 4.088 -18.549 1.00 96.50 88 MET A C 1
ATOM 686 O O . MET A 1 88 ? -1.924 3.973 -19.480 1.00 96.50 88 MET A O 1
ATOM 690 N N . VAL A 1 89 ? -0.217 3.153 -18.269 1.00 96.50 89 VAL A N 1
ATOM 691 C CA . VAL A 1 89 ? -0.088 1.904 -19.033 1.00 96.50 89 VAL A CA 1
ATOM 692 C C . VAL A 1 89 ? -1.305 1.001 -18.830 1.00 96.50 89 VAL A C 1
ATOM 694 O O . VAL A 1 89 ? -1.742 0.382 -19.794 1.00 96.50 89 VAL A O 1
ATOM 697 N N . SER A 1 90 ? -1.886 0.959 -17.627 1.00 95.12 90 SER A N 1
ATOM 698 C CA . SER A 1 90 ? -3.105 0.186 -17.348 1.00 95.12 90 SER A CA 1
ATOM 699 C C . SER A 1 90 ? -4.259 0.640 -18.241 1.00 95.12 90 SER A C 1
ATOM 701 O O . SER A 1 90 ? -4.801 -0.157 -19.000 1.00 95.12 90 SER A O 1
ATOM 703 N N . VAL A 1 91 ? -4.554 1.946 -18.239 1.00 95.94 91 VAL A N 1
ATOM 704 C CA . VAL A 1 91 ? -5.612 2.534 -19.079 1.00 95.94 91 VAL A CA 1
ATOM 705 C C . VAL A 1 91 ? -5.298 2.350 -20.563 1.00 95.94 91 VAL A C 1
ATOM 707 O O . VAL A 1 91 ? -6.183 2.067 -21.362 1.00 95.94 91 VAL A O 1
ATOM 710 N N . PHE A 1 92 ? -4.032 2.474 -20.962 1.00 97.00 92 PHE A N 1
ATOM 711 C CA . PHE A 1 92 ? -3.637 2.209 -22.343 1.00 97.00 92 PHE A CA 1
ATOM 712 C C . PHE A 1 92 ? -3.938 0.760 -22.762 1.00 97.00 92 PHE A C 1
ATOM 714 O O . PHE A 1 92 ? -4.505 0.541 -23.830 1.00 97.00 92 PHE A O 1
ATOM 721 N N . CYS A 1 93 ? -3.618 -0.219 -21.912 1.00 97.00 93 CYS A N 1
ATOM 722 C CA . CYS A 1 93 ? -3.909 -1.631 -22.169 1.00 97.00 93 CYS A CA 1
ATOM 723 C C . CYS A 1 93 ? -5.418 -1.899 -22.219 1.00 97.00 93 CYS A C 1
ATOM 725 O O . CYS A 1 93 ? -5.871 -2.598 -23.121 1.00 97.00 93 CYS A O 1
ATOM 727 N N . GLU A 1 94 ? -6.195 -1.294 -21.316 1.00 96.25 94 GLU A N 1
ATOM 728 C CA . GLU A 1 94 ? -7.663 -1.353 -21.321 1.00 96.25 94 GLU A CA 1
ATOM 729 C C . GLU A 1 94 ? -8.230 -0.910 -22.678 1.00 96.25 94 GLU A C 1
ATOM 731 O O . GLU A 1 94 ? -9.032 -1.613 -23.289 1.00 96.25 94 GLU A O 1
ATOM 736 N N . ARG A 1 95 ? -7.758 0.234 -23.194 1.00 97.44 95 ARG A N 1
ATOM 737 C CA . ARG A 1 95 ? -8.227 0.812 -24.464 1.00 97.44 95 ARG A CA 1
ATOM 738 C C . ARG A 1 95 ? -7.855 -0.019 -25.689 1.00 97.44 95 ARG A C 1
ATOM 740 O O . ARG A 1 95 ? -8.539 0.083 -26.703 1.00 97.44 95 ARG A O 1
ATOM 747 N N . LEU A 1 96 ? -6.801 -0.827 -25.602 1.00 97.75 96 LEU A N 1
ATOM 748 C CA . LEU A 1 96 ? -6.410 -1.777 -26.646 1.00 97.75 96 LEU A CA 1
ATOM 749 C C . LEU A 1 96 ? -7.081 -3.153 -26.498 1.00 97.75 96 LEU A C 1
ATOM 751 O O . LEU A 1 96 ? -6.854 -4.025 -27.334 1.00 97.75 96 LEU A O 1
ATOM 755 N N . GLY A 1 97 ? -7.884 -3.365 -25.449 1.00 96.25 97 GLY A N 1
ATOM 756 C CA . GLY A 1 97 ? -8.491 -4.663 -25.141 1.00 96.25 97 GLY A CA 1
ATOM 757 C C . GLY A 1 97 ? -7.506 -5.688 -24.567 1.00 96.25 97 GLY A C 1
ATOM 758 O O . GLY A 1 97 ? -7.783 -6.885 -24.559 1.00 96.25 97 GLY A O 1
ATOM 759 N N . TRP A 1 98 ? -6.335 -5.255 -24.091 1.00 97.38 98 TRP A N 1
ATOM 760 C CA . TRP A 1 98 ? -5.305 -6.120 -23.503 1.00 97.38 98 TRP A CA 1
ATOM 761 C C . TRP A 1 98 ? -5.571 -6.360 -22.013 1.00 97.38 98 TRP A C 1
ATOM 763 O O . TRP A 1 98 ? -4.763 -5.997 -21.156 1.00 97.38 98 TRP A O 1
ATOM 773 N N . HIS A 1 99 ? -6.721 -6.959 -21.706 1.00 94.19 99 HIS A N 1
ATOM 774 C CA . HIS A 1 99 ? -7.243 -7.074 -20.340 1.00 94.19 99 HIS A CA 1
ATOM 775 C C . HIS A 1 99 ? -6.314 -7.836 -19.380 1.00 94.19 99 HIS A C 1
ATOM 777 O O . HIS A 1 99 ? -6.140 -7.421 -18.237 1.00 94.19 99 HIS A O 1
ATOM 783 N N . ASP A 1 100 ? -5.635 -8.892 -19.839 1.00 95.56 100 ASP A N 1
ATOM 784 C CA . ASP A 1 100 ? -4.683 -9.626 -18.991 1.00 95.56 100 ASP A CA 1
ATOM 785 C C . ASP A 1 100 ? -3.503 -8.744 -18.557 1.00 95.56 100 ASP A C 1
ATOM 787 O O . ASP A 1 100 ? -3.072 -8.768 -17.400 1.00 95.56 100 ASP A O 1
ATOM 791 N N . LEU A 1 101 ? -2.983 -7.932 -19.483 1.00 94.25 101 LEU A N 1
ATOM 792 C CA . LEU A 1 101 ? -1.874 -7.026 -19.203 1.00 94.25 101 LEU A CA 1
ATOM 793 C C . LEU A 1 101 ? -2.327 -5.846 -18.339 1.00 94.25 101 LEU A C 1
ATOM 795 O O . LEU A 1 101 ? -1.611 -5.470 -17.414 1.00 94.25 101 LEU A O 1
ATOM 799 N N . GLU A 1 102 ? -3.515 -5.304 -18.604 1.00 94.69 102 GLU A N 1
ATOM 800 C CA . GLU A 1 102 ? -4.158 -4.282 -17.775 1.00 94.69 102 GLU A CA 1
ATOM 801 C C . GLU A 1 102 ? -4.241 -4.746 -16.315 1.00 94.69 102 GLU A C 1
ATOM 803 O O . GLU A 1 102 ? -3.661 -4.102 -15.441 1.00 94.69 102 GLU A O 1
ATOM 808 N N . GLY A 1 103 ? -4.805 -5.929 -16.056 1.00 90.81 103 GLY A N 1
ATOM 809 C CA . GLY A 1 103 ? -4.922 -6.464 -14.700 1.00 90.81 103 GLY A CA 1
ATOM 810 C C . GLY A 1 103 ? -3.572 -6.692 -14.004 1.00 90.81 103 GLY A C 1
ATOM 811 O O . GLY A 1 103 ? -3.447 -6.483 -12.791 1.00 90.81 103 GLY A O 1
ATOM 812 N N . LEU A 1 104 ? -2.529 -7.095 -14.742 1.00 92.25 104 LEU A N 1
ATOM 813 C CA . LEU A 1 104 ? -1.168 -7.225 -14.203 1.00 92.25 104 LEU A CA 1
ATOM 814 C C . LEU A 1 104 ? -0.557 -5.861 -13.845 1.00 92.25 104 LEU A C 1
ATOM 816 O O . LEU A 1 104 ? 0.038 -5.707 -12.773 1.00 92.25 104 LEU A O 1
ATOM 820 N N . VAL A 1 105 ? -0.716 -4.869 -14.720 1.00 92.44 105 VAL A N 1
ATOM 821 C CA . VAL A 1 105 ? -0.172 -3.517 -14.546 1.00 92.44 105 VAL A CA 1
ATOM 822 C C . VAL A 1 105 ? -0.920 -2.753 -13.445 1.00 92.44 105 VAL A C 1
ATOM 824 O O . VAL A 1 105 ? -0.276 -2.097 -12.622 1.00 92.44 105 VAL A O 1
ATOM 827 N N . ALA A 1 106 ? -2.242 -2.895 -13.344 1.00 88.69 106 ALA A N 1
ATOM 828 C CA . ALA A 1 106 ? -3.055 -2.321 -12.270 1.00 88.69 106 ALA A CA 1
ATOM 829 C C . ALA A 1 106 ? -2.603 -2.822 -10.888 1.00 88.69 106 ALA A C 1
ATOM 831 O O . ALA A 1 106 ? -2.408 -2.046 -9.948 1.00 88.69 106 ALA A O 1
ATOM 832 N N . LYS A 1 107 ? -2.340 -4.129 -10.757 1.00 86.69 107 LYS A N 1
ATOM 833 C CA . LYS A 1 107 ? -1.806 -4.714 -9.514 1.00 86.69 107 LYS A CA 1
ATOM 834 C C . LYS A 1 107 ? -0.406 -4.189 -9.187 1.00 86.69 107 LYS A C 1
ATOM 836 O O . LYS A 1 107 ? -0.079 -3.988 -8.013 1.00 86.69 107 LYS A O 1
ATOM 841 N N . LEU A 1 108 ? 0.429 -3.959 -10.203 1.00 87.75 108 LEU A N 1
ATOM 842 C CA . LEU A 1 108 ? 1.762 -3.388 -10.019 1.00 87.75 108 LEU A CA 1
ATOM 843 C C . LEU A 1 108 ? 1.704 -1.927 -9.556 1.00 87.75 108 LEU A C 1
ATOM 845 O O . LEU A 1 108 ? 2.513 -1.548 -8.710 1.00 87.75 108 LEU A O 1
ATOM 849 N N . GLN A 1 109 ? 0.740 -1.139 -10.044 1.00 89.56 109 GLN A N 1
ATOM 850 C CA . GLN A 1 109 ? 0.582 0.277 -9.700 1.00 89.56 109 GLN A CA 1
ATOM 851 C C . GLN A 1 109 ? 0.572 0.497 -8.186 1.00 89.56 109 GLN A C 1
ATOM 853 O O . GLN A 1 109 ? 1.339 1.316 -7.680 1.00 89.56 109 GLN A O 1
ATOM 858 N N . ASN A 1 110 ? -0.261 -0.237 -7.447 1.00 82.31 110 ASN A N 1
ATOM 859 C CA . ASN A 1 110 ? -0.353 -0.071 -5.996 1.00 82.31 110 ASN A CA 1
ATOM 860 C C . ASN A 1 110 ? 0.942 -0.500 -5.297 1.00 82.31 110 ASN A C 1
ATOM 862 O O . ASN A 1 110 ? 1.458 0.207 -4.431 1.00 82.31 110 ASN A O 1
ATOM 866 N N . ARG A 1 111 ? 1.522 -1.626 -5.724 1.00 87.88 111 ARG A N 1
ATOM 867 C CA . ARG A 1 111 ? 2.776 -2.145 -5.164 1.00 87.88 111 ARG A CA 1
ATOM 868 C C . ARG A 1 111 ? 3.931 -1.167 -5.334 1.00 87.88 111 ARG A C 1
ATOM 870 O O . ARG A 1 111 ? 4.665 -0.925 -4.379 1.00 87.88 111 ARG A O 1
ATOM 877 N N . VAL A 1 112 ? 4.077 -0.588 -6.526 1.00 89.50 112 VAL A N 1
ATOM 878 C CA . VAL A 1 112 ? 5.140 0.379 -6.805 1.00 89.50 112 VAL A CA 1
ATOM 879 C C . VAL A 1 112 ? 4.851 1.721 -6.140 1.00 89.50 112 VAL A C 1
ATOM 881 O O . VAL A 1 112 ? 5.746 2.271 -5.516 1.00 89.50 112 VAL A O 1
ATOM 884 N N . SER A 1 113 ? 3.604 2.205 -6.150 1.00 84.75 113 SER A N 1
ATOM 885 C CA . SER A 1 113 ? 3.244 3.496 -5.542 1.00 84.75 113 SER A CA 1
ATOM 886 C C . SER A 1 113 ? 3.494 3.516 -4.037 1.00 84.75 113 SER A C 1
ATOM 888 O O . SER A 1 113 ? 3.986 4.513 -3.508 1.00 84.75 113 SER A O 1
ATOM 890 N N . PHE A 1 114 ? 3.206 2.415 -3.339 1.00 79.12 114 PHE A N 1
ATOM 891 C CA . PHE A 1 114 ? 3.375 2.330 -1.887 1.00 79.12 114 PHE A CA 1
ATOM 892 C C . PHE A 1 114 ? 4.688 1.672 -1.443 1.00 79.12 114 PHE A C 1
ATOM 894 O O . PHE A 1 114 ? 5.033 1.794 -0.268 1.00 79.12 114 PHE A O 1
ATOM 901 N N . GLY A 1 115 ? 5.430 1.025 -2.350 1.00 81.50 115 GLY A N 1
ATOM 902 C CA . GLY A 1 115 ? 6.637 0.265 -2.012 1.00 81.50 115 GLY A CA 1
ATOM 903 C C . GLY A 1 115 ? 6.305 -0.946 -1.142 1.00 81.50 115 GLY A C 1
ATOM 904 O O . GLY A 1 115 ? 6.874 -1.118 -0.067 1.00 81.50 115 GLY A O 1
ATOM 905 N N . VAL A 1 116 ? 5.301 -1.722 -1.556 1.00 82.69 116 VAL A N 1
ATOM 906 C CA . VAL A 1 116 ? 4.753 -2.834 -0.769 1.00 82.69 116 VAL A CA 1
ATOM 907 C C . VAL A 1 116 ? 4.547 -4.099 -1.592 1.00 82.69 116 VAL A C 1
ATOM 909 O O . VAL A 1 116 ? 4.305 -4.052 -2.804 1.00 82.69 116 VAL A O 1
ATOM 912 N N . ARG A 1 117 ? 4.579 -5.252 -0.921 1.00 82.69 117 ARG A N 1
ATOM 913 C CA . ARG A 1 117 ? 4.166 -6.530 -1.497 1.00 82.69 117 ARG A CA 1
ATOM 914 C C . ARG A 1 117 ? 2.644 -6.634 -1.577 1.00 82.69 117 ARG A C 1
ATOM 916 O O . ARG A 1 117 ? 1.914 -5.917 -0.893 1.00 82.69 117 ARG A O 1
ATOM 923 N N . ALA A 1 118 ? 2.179 -7.529 -2.447 1.00 80.31 118 ALA A N 1
ATOM 924 C CA . ALA A 1 118 ? 0.768 -7.664 -2.802 1.00 80.31 118 ALA A CA 1
ATOM 925 C C . ALA A 1 118 ? -0.129 -7.926 -1.581 1.00 80.31 118 ALA A C 1
ATOM 927 O O . ALA A 1 118 ? -1.219 -7.371 -1.503 1.00 80.31 118 ALA A O 1
ATOM 928 N N . GLU A 1 119 ? 0.349 -8.697 -0.602 1.00 82.94 119 GLU A N 1
ATOM 929 C CA . GLU A 1 119 ? -0.453 -9.117 0.548 1.00 82.94 119 GLU A CA 1
ATOM 930 C C . GLU A 1 119 ? -0.817 -7.986 1.521 1.00 82.94 119 GLU A C 1
ATOM 932 O O . GLU A 1 119 ? -1.739 -8.146 2.315 1.00 82.94 119 GLU A O 1
ATOM 937 N N . ILE A 1 120 ? -0.119 -6.844 1.474 1.00 86.12 120 ILE A N 1
ATOM 938 C CA . ILE A 1 120 ? -0.431 -5.683 2.325 1.00 86.12 120 ILE A CA 1
ATOM 939 C C . ILE A 1 120 ? -1.025 -4.506 1.546 1.00 86.12 120 ILE A C 1
ATOM 941 O O . ILE A 1 120 ? -1.326 -3.479 2.154 1.00 86.12 120 ILE A O 1
ATOM 945 N N . VAL A 1 121 ? -1.216 -4.634 0.226 1.00 82.31 121 VAL A N 1
ATOM 946 C CA . VAL A 1 121 ? -1.784 -3.564 -0.614 1.00 82.31 121 VAL A CA 1
ATOM 947 C C . VAL A 1 121 ? -3.163 -3.156 -0.105 1.00 82.31 121 VAL A C 1
ATOM 949 O O . VAL A 1 121 ? -3.413 -1.967 0.079 1.00 82.31 121 VAL A O 1
ATOM 952 N N . GLU A 1 122 ? -4.036 -4.115 0.206 1.00 85.00 122 GLU A N 1
ATOM 953 C CA . GLU A 1 122 ? -5.392 -3.811 0.677 1.00 85.00 122 GLU A CA 1
ATOM 954 C C . GLU A 1 122 ? -5.394 -2.999 1.979 1.00 85.00 122 GLU A C 1
ATOM 956 O O . GLU A 1 122 ? -6.204 -2.088 2.141 1.00 85.00 122 GLU A O 1
ATOM 961 N N . LEU A 1 123 ? -4.435 -3.246 2.876 1.00 89.62 123 LEU A N 1
ATOM 962 C CA . LEU A 1 123 ? -4.299 -2.493 4.125 1.00 89.62 123 LEU A CA 1
ATOM 963 C C . LEU A 1 123 ? -3.902 -1.033 3.888 1.00 89.62 123 LEU A C 1
ATOM 965 O O . LEU A 1 123 ? -4.246 -0.175 4.697 1.00 89.62 123 LEU A O 1
ATOM 969 N N . THR A 1 124 ? -3.206 -0.732 2.786 1.00 88.25 124 THR A N 1
ATOM 970 C CA . THR A 1 124 ? -2.811 0.646 2.446 1.00 88.25 124 THR A CA 1
ATOM 971 C C . THR A 1 124 ? -3.969 1.521 1.963 1.00 88.25 124 THR A C 1
ATOM 973 O O . THR A 1 124 ? -3.819 2.739 1.903 1.00 88.25 124 THR A O 1
ATOM 976 N N . SER A 1 125 ? -5.135 0.930 1.672 1.00 88.12 125 SER A N 1
ATOM 977 C CA . SER A 1 125 ? -6.360 1.689 1.374 1.00 88.12 125 SER A CA 1
ATOM 978 C C . SER A 1 125 ? -6.949 2.363 2.620 1.00 88.12 125 SER A C 1
ATOM 980 O O . SER A 1 125 ? -7.651 3.369 2.514 1.00 88.12 125 SER A O 1
ATOM 982 N N . ILE A 1 126 ? -6.624 1.855 3.815 1.00 92.69 126 ILE A N 1
ATOM 983 C CA . ILE A 1 126 ? -7.088 2.416 5.081 1.00 92.69 126 ILE A CA 1
ATOM 984 C C . ILE A 1 126 ? -6.388 3.765 5.319 1.00 92.69 126 ILE A C 1
ATOM 986 O O . ILE A 1 126 ? -5.152 3.835 5.319 1.00 92.69 126 ILE A O 1
ATOM 990 N N . PRO A 1 127 ? -7.137 4.848 5.598 1.00 89.19 127 PRO A N 1
ATOM 991 C CA . PRO A 1 127 ? -6.553 6.139 5.927 1.00 89.19 127 PRO A CA 1
ATOM 992 C C . PRO A 1 127 ? -5.484 6.034 7.021 1.00 89.19 127 PRO A C 1
ATOM 994 O O . PRO A 1 127 ? -5.651 5.346 8.027 1.00 89.19 127 PRO A O 1
ATOM 997 N N . TYR A 1 128 ? -4.383 6.764 6.839 1.00 90.19 128 TYR A N 1
ATOM 998 C CA . TYR A 1 128 ? -3.223 6.780 7.741 1.00 90.19 128 TYR A CA 1
ATOM 999 C C . TYR A 1 128 ? -2.408 5.475 7.812 1.00 90.19 128 TYR A C 1
ATOM 1001 O O . TYR A 1 128 ? -1.432 5.426 8.571 1.00 90.19 128 TYR A O 1
ATOM 1009 N N . VAL A 1 129 ? -2.722 4.462 7.001 1.00 89.81 129 VAL A N 1
ATOM 1010 C CA . VAL A 1 129 ? -1.949 3.220 6.890 1.00 89.81 129 VAL A CA 1
ATOM 1011 C C . VAL A 1 129 ? -1.130 3.246 5.595 1.00 89.81 129 VAL A C 1
ATOM 1013 O O . VAL A 1 129 ? -1.651 3.130 4.497 1.00 89.81 129 VAL A O 1
ATOM 1016 N N . LYS A 1 130 ? 0.189 3.429 5.722 1.00 86.31 130 LYS A N 1
ATOM 1017 C CA . LYS A 1 130 ? 1.160 3.286 4.616 1.00 86.31 130 LYS A CA 1
ATOM 1018 C C . LYS A 1 130 ? 1.978 2.004 4.798 1.00 86.31 130 LYS A C 1
ATOM 1020 O O . LYS A 1 130 ? 1.817 1.338 5.816 1.00 86.31 130 LYS A O 1
ATOM 1025 N N . GLY A 1 131 ? 2.891 1.695 3.874 1.00 84.00 131 GLY A N 1
ATOM 1026 C CA . GLY A 1 131 ? 3.627 0.422 3.833 1.00 84.00 131 GLY A CA 1
ATOM 1027 C C . GLY A 1 131 ? 4.191 -0.077 5.169 1.00 84.00 131 GLY A C 1
ATOM 1028 O O . GLY A 1 131 ? 3.903 -1.204 5.560 1.00 84.00 131 GLY A O 1
ATOM 1029 N N . SER A 1 132 ? 4.895 0.763 5.937 1.00 84.88 132 SER A N 1
ATOM 1030 C CA . SER A 1 132 ? 5.449 0.347 7.238 1.00 84.88 132 SER A CA 1
ATOM 1031 C C . SER A 1 132 ? 4.374 -0.036 8.263 1.00 84.88 132 SER A C 1
ATOM 1033 O O . SER A 1 132 ? 4.476 -1.074 8.914 1.00 84.88 132 SER A O 1
ATOM 1035 N N . ARG A 1 133 ? 3.309 0.767 8.380 1.00 90.38 133 ARG A N 1
ATOM 1036 C CA . ARG A 1 133 ? 2.179 0.498 9.286 1.00 90.38 133 ARG A CA 1
ATOM 1037 C C . ARG A 1 133 ? 1.357 -0.697 8.817 1.00 90.38 133 ARG A C 1
ATOM 1039 O O . ARG A 1 133 ? 0.985 -1.522 9.640 1.00 90.38 133 ARG A O 1
ATOM 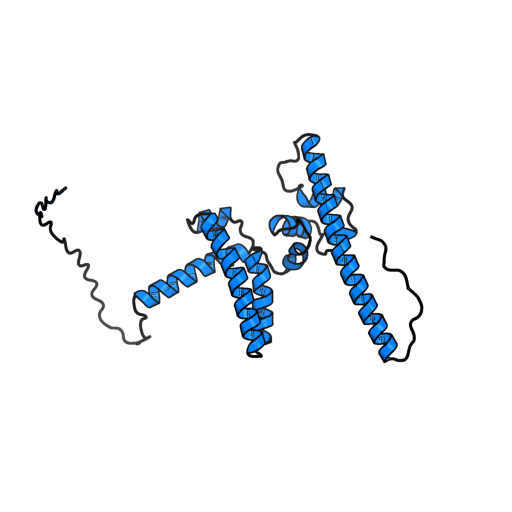1046 N N . ALA A 1 134 ? 1.123 -0.812 7.510 1.00 91.25 134 ALA A N 1
ATOM 1047 C CA . ALA A 1 134 ? 0.451 -1.956 6.903 1.00 91.25 134 ALA A CA 1
ATOM 1048 C C . ALA A 1 134 ? 1.199 -3.253 7.232 1.00 91.25 134 ALA A C 1
ATOM 1050 O O . ALA A 1 134 ? 0.590 -4.220 7.681 1.00 91.25 134 ALA A O 1
ATOM 1051 N N . ARG A 1 135 ? 2.534 -3.255 7.109 1.00 89.25 135 ARG A N 1
ATOM 1052 C CA . ARG A 1 135 ? 3.360 -4.410 7.472 1.00 89.25 135 ARG A CA 1
ATOM 1053 C C . ARG A 1 135 ? 3.312 -4.721 8.967 1.00 89.25 135 ARG A C 1
ATOM 1055 O O . ARG A 1 135 ? 3.248 -5.896 9.320 1.00 89.25 135 ARG A O 1
ATOM 1062 N N . ALA A 1 136 ? 3.337 -3.707 9.830 1.00 90.75 136 ALA A N 1
ATOM 1063 C CA . ALA A 1 136 ? 3.238 -3.894 11.277 1.00 90.75 136 ALA A CA 1
ATOM 1064 C C . ALA A 1 136 ? 1.898 -4.547 11.673 1.00 90.75 136 ALA A C 1
ATOM 1066 O O . ALA A 1 136 ? 1.887 -5.584 12.334 1.00 90.75 136 ALA A O 1
ATOM 1067 N N . LEU A 1 137 ? 0.783 -4.021 11.153 1.00 93.00 137 LEU A N 1
ATOM 1068 C CA . LEU A 1 137 ? -0.559 -4.589 11.330 1.00 93.00 137 LEU A CA 1
ATOM 1069 C C . LEU A 1 137 ? -0.640 -6.027 10.798 1.00 93.00 137 LEU A C 1
ATOM 1071 O O . LEU A 1 137 ? -1.096 -6.925 11.503 1.00 93.00 137 LEU A O 1
ATOM 1075 N N . TYR A 1 138 ? -0.115 -6.270 9.595 1.00 92.50 138 TYR A N 1
ATOM 1076 C CA . TYR A 1 138 ? -0.118 -7.596 8.979 1.00 92.50 138 TYR A CA 1
ATOM 1077 C C . TYR A 1 138 ? 0.664 -8.632 9.801 1.00 92.50 138 TYR A C 1
ATOM 1079 O O . TYR A 1 138 ? 0.220 -9.772 9.948 1.00 92.50 138 TYR A O 1
ATOM 1087 N N . LYS A 1 139 ? 1.829 -8.252 10.349 1.00 90.81 139 LYS A N 1
ATOM 1088 C CA . LYS A 1 139 ? 2.633 -9.113 11.236 1.00 90.81 139 LYS A CA 1
ATOM 1089 C C . LYS A 1 139 ? 1.911 -9.415 12.551 1.00 90.81 139 LYS A C 1
ATOM 1091 O O . LYS A 1 139 ? 2.024 -10.532 13.039 1.00 90.81 139 LYS A O 1
ATOM 1096 N N . ALA A 1 140 ? 1.136 -8.464 13.068 1.00 91.19 140 ALA A N 1
ATOM 1097 C CA . ALA A 1 140 ? 0.302 -8.641 14.256 1.00 91.19 140 ALA A CA 1
ATOM 1098 C C . ALA A 1 140 ? -0.992 -9.445 14.001 1.00 91.19 140 ALA A C 1
ATOM 1100 O O . ALA A 1 140 ? -1.794 -9.613 14.912 1.00 91.19 140 ALA A O 1
ATOM 1101 N N . GLY A 1 141 ? -1.221 -9.936 12.775 1.00 91.69 141 GLY A N 1
ATOM 1102 C CA . GLY A 1 141 ? -2.407 -10.721 12.413 1.00 91.69 141 GLY A CA 1
ATOM 1103 C C . GLY A 1 141 ? -3.604 -9.895 11.932 1.00 91.69 141 GLY A C 1
ATOM 1104 O O . GLY A 1 141 ? -4.579 -10.466 11.448 1.00 91.69 141 GLY A O 1
ATOM 1105 N N . LEU A 1 142 ? -3.512 -8.563 11.959 1.00 93.94 142 LEU A N 1
ATOM 1106 C CA . LEU A 1 142 ? -4.544 -7.641 11.482 1.00 93.94 142 LEU A CA 1
ATOM 1107 C C . LEU A 1 142 ? -4.425 -7.457 9.962 1.00 93.94 142 LEU A C 1
ATOM 1109 O O . LEU A 1 142 ? -3.906 -6.453 9.472 1.00 93.94 142 LEU A O 1
ATOM 1113 N N . ARG A 1 143 ? -4.849 -8.480 9.211 1.00 93.75 143 ARG A N 1
ATOM 1114 C CA . ARG A 1 143 ? -4.618 -8.583 7.757 1.00 93.75 143 ARG A CA 1
ATOM 1115 C C . ARG A 1 143 ? -5.705 -7.964 6.883 1.00 93.75 143 ARG A C 1
ATOM 1117 O O . ARG A 1 143 ? -5.463 -7.760 5.701 1.00 93.75 143 ARG A O 1
ATOM 1124 N N . THR A 1 144 ? -6.870 -7.649 7.442 1.00 94.38 144 THR A N 1
ATOM 1125 C CA . THR A 1 144 ? -8.019 -7.117 6.695 1.00 94.38 144 THR A CA 1
ATOM 1126 C C . THR A 1 144 ? -8.584 -5.864 7.361 1.00 94.38 144 THR A C 1
ATOM 1128 O O . THR A 1 144 ? -8.407 -5.648 8.563 1.00 94.38 144 THR A O 1
ATOM 1131 N N . SER A 1 145 ? -9.304 -5.036 6.592 1.00 94.50 145 SER A N 1
ATOM 1132 C CA . SER A 1 145 ? -10.043 -3.888 7.140 1.00 94.50 145 SER A CA 1
ATOM 1133 C C . SER A 1 145 ? -11.064 -4.320 8.197 1.00 94.50 145 SER A C 1
ATOM 1135 O O . SER A 1 145 ? -11.229 -3.633 9.200 1.00 94.50 145 SER A O 1
ATOM 1137 N N . GLN A 1 146 ? -11.681 -5.491 8.020 1.00 94.50 146 GLN A N 1
ATOM 1138 C CA . GLN A 1 146 ? -12.588 -6.089 8.997 1.00 94.50 146 GLN A CA 1
ATOM 1139 C C . GLN A 1 146 ? -11.880 -6.414 10.316 1.00 94.50 146 GLN A C 1
ATOM 1141 O O . GLN A 1 146 ? -12.309 -5.932 11.362 1.00 94.50 146 GLN A O 1
ATOM 1146 N N . ALA A 1 147 ? -10.746 -7.121 10.271 1.00 95.62 147 ALA A N 1
ATOM 1147 C CA . ALA A 1 147 ? -9.986 -7.453 11.476 1.00 95.62 147 ALA A CA 1
ATOM 1148 C C . ALA A 1 147 ? -9.567 -6.191 12.252 1.00 95.62 147 ALA A C 1
ATOM 1150 O O . ALA A 1 147 ? -9.602 -6.166 13.478 1.00 95.62 147 ALA A O 1
ATOM 1151 N N . ILE A 1 148 ? -9.215 -5.108 11.549 1.00 96.12 148 ILE A N 1
ATOM 1152 C CA . ILE A 1 148 ? -8.873 -3.820 12.174 1.00 96.12 148 ILE A CA 1
ATOM 1153 C C . ILE A 1 148 ? -10.112 -3.121 12.759 1.00 96.12 148 ILE A C 1
ATOM 1155 O O . ILE A 1 148 ? -10.020 -2.477 13.805 1.00 96.12 148 ILE A O 1
ATOM 1159 N N . ALA A 1 149 ? -11.269 -3.219 12.102 1.00 95.69 149 ALA A N 1
ATOM 1160 C CA . ALA A 1 149 ? -12.523 -2.652 12.596 1.00 95.69 149 ALA A CA 1
ATOM 1161 C C . ALA A 1 149 ? -13.017 -3.357 13.877 1.00 95.69 149 ALA A C 1
ATOM 1163 O O . ALA A 1 149 ? -13.558 -2.696 14.775 1.00 95.69 149 ALA A O 1
ATOM 1164 N N . GLU A 1 150 ? -12.794 -4.667 13.973 1.00 95.31 150 GLU A N 1
ATOM 1165 C CA . GLU A 1 150 ? -13.132 -5.512 15.122 1.00 95.31 150 GLU A CA 1
ATOM 1166 C C . GLU A 1 150 ? -12.127 -5.341 16.273 1.00 95.31 150 GLU A C 1
ATOM 1168 O O . GLU A 1 150 ? -12.538 -5.179 17.423 1.00 95.31 150 GLU A O 1
ATOM 1173 N N . ALA A 1 151 ? -10.829 -5.250 15.966 1.00 96.00 151 ALA A N 1
ATOM 1174 C CA . ALA A 1 151 ? -9.759 -5.124 16.955 1.00 96.00 151 ALA A CA 1
ATOM 1175 C C . ALA A 1 151 ? -9.937 -3.934 17.909 1.00 96.00 151 ALA A C 1
ATOM 1177 O O . ALA A 1 151 ? -10.385 -2.839 17.545 1.00 96.00 151 ALA A O 1
ATOM 1178 N N . SER A 1 152 ? -9.540 -4.119 19.160 1.00 95.75 152 SER A N 1
ATOM 1179 C CA . SER A 1 152 ? -9.540 -3.071 20.172 1.00 95.75 152 SER A CA 1
ATOM 1180 C C . SER A 1 152 ? -8.471 -2.004 19.881 1.00 95.75 152 SER A C 1
ATOM 1182 O O . SER A 1 152 ? -7.445 -2.245 19.245 1.00 95.75 152 SER A O 1
ATOM 1184 N N . ILE A 1 153 ? -8.692 -0.779 20.367 1.00 94.19 153 ILE A N 1
ATOM 1185 C CA . ILE A 1 153 ? -7.708 0.306 20.214 1.00 94.19 153 ILE A CA 1
ATOM 1186 C C . ILE A 1 153 ? -6.335 -0.067 20.811 1.00 94.19 153 ILE A C 1
ATOM 1188 O O . ILE A 1 153 ? -5.331 0.208 20.150 1.00 94.19 153 ILE A O 1
ATOM 1192 N N . PRO A 1 154 ? -6.243 -0.695 22.004 1.00 91.75 154 PRO A N 1
ATOM 1193 C CA . PRO A 1 154 ? -4.966 -1.151 22.545 1.00 91.75 154 PRO A CA 1
ATOM 1194 C C . PRO A 1 154 ? -4.240 -2.147 21.638 1.00 91.75 154 PRO A C 1
ATOM 1196 O O . PRO A 1 154 ? -3.031 -2.017 21.481 1.00 91.75 154 PRO A O 1
ATOM 1199 N N . GLU A 1 155 ? -4.947 -3.084 21.000 1.00 93.06 155 GLU A N 1
ATOM 1200 C CA . GLU A 1 155 ? -4.343 -4.042 20.059 1.00 93.06 155 GLU A CA 1
ATOM 1201 C C . GLU A 1 155 ? -3.765 -3.348 18.825 1.00 93.06 155 GLU A C 1
ATOM 1203 O O . GLU A 1 155 ? -2.658 -3.667 18.399 1.00 93.06 155 GLU A O 1
ATOM 1208 N N . ILE A 1 156 ? -4.463 -2.345 18.285 1.00 94.19 156 ILE A N 1
ATOM 1209 C CA . ILE A 1 156 ? -3.971 -1.563 17.142 1.00 94.19 156 ILE A CA 1
ATOM 1210 C C . ILE A 1 156 ? -2.731 -0.751 17.538 1.00 94.19 156 ILE A C 1
ATOM 1212 O O . ILE A 1 156 ? -1.756 -0.708 16.791 1.00 94.19 156 ILE A O 1
ATOM 1216 N N . VAL A 1 157 ? -2.733 -0.114 18.715 1.00 92.75 157 VAL A N 1
ATOM 1217 C CA . VAL A 1 157 ? -1.552 0.602 19.234 1.00 92.75 157 VAL A CA 1
ATOM 1218 C C . VAL A 1 157 ? -0.385 -0.365 19.410 1.00 92.75 157 VAL A C 1
ATOM 1220 O O . VAL A 1 157 ? 0.713 -0.094 18.932 1.00 92.75 157 VAL A O 1
ATOM 1223 N N . LYS A 1 158 ? -0.638 -1.510 20.042 1.00 90.81 158 LYS A N 1
ATOM 1224 C CA . LYS A 1 158 ? 0.340 -2.573 20.252 1.00 90.81 158 LYS A CA 1
ATOM 1225 C C . LYS A 1 158 ? 0.967 -2.999 18.917 1.00 90.81 158 LYS A C 1
ATOM 1227 O O . LYS A 1 158 ? 2.170 -2.855 18.741 1.00 90.81 158 LYS A O 1
ATOM 1232 N N . ALA A 1 159 ? 0.152 -3.350 17.924 1.00 91.94 159 ALA A N 1
ATOM 1233 C CA . ALA A 1 159 ? 0.613 -3.735 16.591 1.00 91.94 159 ALA A CA 1
ATOM 1234 C C . ALA A 1 159 ? 1.455 -2.657 15.882 1.00 91.94 159 ALA A C 1
ATOM 1236 O O . ALA A 1 159 ? 2.416 -2.979 15.187 1.00 91.94 159 ALA A O 1
ATOM 1237 N N . LEU A 1 160 ? 1.103 -1.376 16.033 1.00 90.25 160 LEU A N 1
ATOM 1238 C CA . LEU A 1 160 ? 1.788 -0.270 15.354 1.00 90.25 160 LEU A CA 1
ATOM 1239 C C . LEU A 1 160 ? 3.105 0.143 16.019 1.00 90.25 160 LEU A C 1
ATOM 1241 O O . LEU A 1 160 ? 3.979 0.670 15.328 1.00 90.25 160 LEU A O 1
ATOM 1245 N N . PHE A 1 161 ? 3.233 -0.047 17.334 1.00 85.06 161 PHE A N 1
ATOM 1246 C CA . PHE A 1 161 ? 4.316 0.545 18.123 1.00 85.06 161 PHE A CA 1
ATOM 1247 C C . PHE A 1 161 ? 5.163 -0.470 18.909 1.00 85.06 161 PHE A C 1
ATOM 1249 O O . PHE A 1 161 ? 6.238 -0.093 19.366 1.00 85.06 161 PHE A O 1
ATOM 1256 N N . GLU A 1 162 ? 4.786 -1.751 19.011 1.00 71.06 162 GLU A N 1
ATOM 1257 C CA . GLU A 1 162 ? 5.585 -2.763 19.736 1.00 71.06 162 GLU A CA 1
ATOM 1258 C C . GLU A 1 162 ? 6.984 -2.987 19.167 1.00 71.06 162 GLU A C 1
ATOM 1260 O O . GLU A 1 162 ? 7.911 -3.276 19.912 1.00 71.06 162 GLU A O 1
ATOM 1265 N N . SER A 1 163 ? 7.163 -2.837 17.853 1.00 56.50 163 SER A N 1
ATOM 1266 C CA . SER A 1 163 ? 8.478 -3.003 17.218 1.00 56.50 163 SER A CA 1
ATOM 1267 C C . SER A 1 163 ? 9.395 -1.790 17.407 1.00 56.50 163 SER A C 1
ATOM 1269 O O . SER A 1 163 ? 10.547 -1.826 16.973 1.00 56.50 163 SER A O 1
ATOM 1271 N N . SER A 1 164 ? 8.894 -0.695 17.973 1.00 53.44 164 SER A N 1
ATOM 1272 C CA . SER A 1 164 ? 9.680 0.516 18.159 1.00 53.44 164 SER A CA 1
ATOM 1273 C C . SER A 1 164 ? 10.290 0.542 19.554 1.00 53.44 164 SER A C 1
ATOM 1275 O O . SER A 1 164 ? 9.616 0.243 20.536 1.00 53.44 164 SER A O 1
ATOM 1277 N N . ALA A 1 165 ? 11.547 0.973 19.655 1.00 47.22 165 ALA A N 1
ATOM 1278 C CA . ALA A 1 165 ? 12.254 1.254 20.907 1.00 47.22 165 ALA A CA 1
ATOM 1279 C C . ALA A 1 165 ? 11.612 2.387 21.754 1.00 47.22 165 ALA A C 1
ATOM 1281 O O . ALA A 1 165 ? 12.270 2.994 22.590 1.00 47.22 165 ALA A O 1
ATOM 1282 N N . TRP A 1 166 ? 10.326 2.688 21.542 1.00 49.84 166 TRP A N 1
ATOM 1283 C CA . TRP A 1 166 ? 9.544 3.749 22.178 1.00 49.84 166 TRP A CA 1
ATOM 1284 C C . TRP A 1 166 ? 8.680 3.241 23.339 1.00 49.84 166 TRP A C 1
ATOM 1286 O O . TRP A 1 166 ? 7.761 3.932 23.774 1.00 49.84 166 TRP A O 1
ATOM 1296 N N . ALA A 1 167 ? 8.967 2.050 23.876 1.00 48.53 167 ALA A N 1
ATOM 1297 C CA . ALA A 1 167 ? 8.320 1.546 25.092 1.00 48.53 167 ALA A CA 1
ATOM 1298 C C . ALA A 1 167 ? 8.592 2.428 26.333 1.00 48.53 167 ALA A C 1
ATOM 1300 O O . ALA A 1 167 ? 7.943 2.256 27.363 1.00 48.53 167 ALA A O 1
ATOM 1301 N N . ALA A 1 168 ? 9.518 3.386 26.230 1.00 50.84 168 ALA A N 1
ATOM 1302 C CA . ALA A 1 168 ? 9.981 4.229 27.321 1.00 50.84 168 ALA A CA 1
ATOM 1303 C C . ALA A 1 168 ? 9.695 5.727 27.094 1.00 50.84 168 ALA A C 1
ATOM 1305 O O . ALA A 1 168 ? 10.605 6.527 27.228 1.00 50.84 168 ALA A O 1
ATOM 1306 N N . GLU A 1 169 ? 8.474 6.154 26.743 1.00 57.91 169 GLU A N 1
ATOM 1307 C CA . GLU A 1 169 ? 8.201 7.594 26.553 1.00 57.91 169 GLU A CA 1
ATOM 1308 C C . GLU A 1 169 ? 6.797 8.040 27.012 1.00 57.91 169 GLU A C 1
ATOM 1310 O O . GLU A 1 169 ? 5.811 7.311 26.909 1.00 57.91 169 GLU A O 1
ATOM 1315 N N . GLY A 1 170 ? 6.739 9.251 27.584 1.00 62.91 170 GLY A N 1
ATOM 1316 C CA . GLY A 1 170 ? 5.709 9.741 28.511 1.00 62.91 170 GLY A CA 1
ATOM 1317 C C . GLY A 1 170 ? 4.263 9.902 28.007 1.00 62.91 170 GLY A C 1
ATOM 1318 O O . GLY A 1 170 ? 3.896 9.632 26.864 1.00 62.91 170 GLY A O 1
ATOM 1319 N N . THR A 1 171 ? 3.398 10.376 28.911 1.00 62.06 171 THR A N 1
ATOM 1320 C CA . THR A 1 171 ? 1.924 10.417 28.781 1.00 62.06 171 THR A CA 1
ATOM 1321 C C . THR A 1 171 ? 1.403 11.124 27.519 1.00 62.06 171 THR A C 1
ATOM 1323 O O . THR A 1 171 ? 0.382 10.709 26.962 1.00 62.06 171 THR A O 1
ATOM 1326 N N . GLY A 1 172 ? 2.108 12.146 27.019 1.00 68.06 172 GLY A N 1
ATOM 1327 C CA . GLY A 1 172 ? 1.756 12.872 25.791 1.00 68.06 172 GLY A CA 1
ATOM 1328 C C . GLY A 1 172 ? 1.858 12.023 24.516 1.00 68.06 172 GLY A C 1
ATOM 1329 O O . GLY A 1 172 ? 0.936 12.033 23.694 1.00 68.06 172 GLY A O 1
ATOM 1330 N N . GLN A 1 173 ? 2.916 11.213 24.395 1.00 75.44 173 GLN A N 1
ATOM 1331 C CA . GLN A 1 173 ? 3.154 10.316 23.255 1.00 75.44 173 GLN A CA 1
ATOM 1332 C C . GLN A 1 173 ? 2.012 9.295 23.129 1.00 75.44 173 GLN A C 1
ATOM 1334 O O . GLN A 1 173 ? 1.470 9.055 22.047 1.00 75.44 173 GLN A O 1
ATOM 1339 N N . ARG A 1 174 ? 1.557 8.771 24.274 1.00 77.62 174 ARG A N 1
ATOM 1340 C CA . ARG A 1 174 ? 0.477 7.781 24.362 1.00 77.62 174 ARG A CA 1
ATOM 1341 C C . ARG A 1 174 ? -0.861 8.327 23.861 1.00 77.62 174 ARG A C 1
ATOM 1343 O O . ARG A 1 174 ? -1.594 7.618 23.172 1.00 77.62 174 ARG A O 1
ATOM 1350 N N . ARG A 1 175 ? -1.174 9.601 24.130 1.00 83.88 175 ARG A N 1
ATOM 1351 C CA . ARG A 1 175 ? -2.402 10.249 23.626 1.00 83.88 175 ARG A CA 1
ATOM 1352 C C . ARG A 1 175 ? -2.391 10.377 22.101 1.00 83.88 175 ARG A C 1
ATOM 1354 O O . ARG A 1 175 ? -3.421 10.139 21.469 1.00 83.88 175 ARG A O 1
ATOM 1361 N N . ILE A 1 176 ? -1.241 10.705 21.511 1.00 86.00 176 ILE A N 1
ATOM 1362 C CA . ILE A 1 176 ? -1.073 10.803 20.052 1.00 86.00 176 ILE A CA 1
ATOM 1363 C C . ILE A 1 176 ? -1.223 9.422 19.400 1.00 86.00 176 ILE A C 1
ATOM 1365 O O . ILE A 1 176 ? -1.974 9.282 18.432 1.00 86.00 176 ILE A O 1
ATOM 1369 N N . GLN A 1 177 ? -0.574 8.394 19.955 1.00 88.06 177 GLN A N 1
ATOM 1370 C CA . GLN A 1 177 ? -0.670 7.011 19.472 1.00 88.06 177 GLN A CA 1
ATOM 1371 C C . GLN A 1 177 ? -2.114 6.491 19.510 1.00 88.06 177 GLN A C 1
ATOM 1373 O O . GLN A 1 177 ? -2.608 5.949 18.520 1.00 88.06 177 GLN A O 1
ATOM 1378 N N . LEU A 1 178 ? -2.825 6.734 20.617 1.00 89.88 178 LEU A N 1
ATOM 1379 C CA . LEU A 1 178 ? -4.245 6.402 20.753 1.00 89.88 178 LEU A CA 1
ATOM 1380 C C . LEU A 1 178 ? -5.109 7.162 19.740 1.00 89.88 178 LEU A C 1
ATOM 1382 O O . LEU A 1 178 ? -6.018 6.583 19.146 1.00 89.88 178 LEU A O 1
ATOM 1386 N N . GLY A 1 179 ? -4.830 8.450 19.522 1.00 92.62 179 GLY A N 1
ATOM 1387 C CA . GLY A 1 179 ? -5.529 9.265 18.528 1.00 92.62 179 GLY A CA 1
ATOM 1388 C C . GLY A 1 179 ? -5.364 8.723 17.108 1.00 92.62 179 GLY A C 1
ATOM 1389 O O . GLY A 1 179 ? -6.340 8.635 16.364 1.00 92.62 179 GLY A O 1
ATOM 1390 N N . LEU A 1 180 ? -4.150 8.305 16.743 1.00 93.31 180 LEU A N 1
ATOM 1391 C CA . LEU A 1 180 ? -3.881 7.675 15.452 1.00 93.31 180 LEU A CA 1
ATOM 1392 C C . LEU A 1 180 ? -4.597 6.325 15.315 1.00 93.31 180 LEU A C 1
ATOM 1394 O O . LEU A 1 180 ? -5.241 6.091 14.295 1.00 93.31 180 LEU A O 1
ATOM 1398 N N . ALA A 1 181 ? -4.529 5.463 16.332 1.00 94.31 181 ALA A N 1
ATOM 1399 C CA . ALA A 1 181 ? -5.193 4.160 16.312 1.00 94.31 181 ALA A CA 1
ATOM 1400 C C . ALA A 1 181 ? -6.717 4.292 16.152 1.00 94.31 181 ALA A C 1
ATOM 1402 O O . ALA A 1 181 ? -7.317 3.567 15.361 1.00 94.31 181 ALA A O 1
ATOM 1403 N N . LYS A 1 182 ? -7.341 5.277 16.817 1.00 95.88 182 LYS A N 1
ATOM 1404 C CA . LYS A 1 182 ? -8.766 5.602 16.625 1.00 95.88 182 LYS A CA 1
ATOM 1405 C C . LYS A 1 182 ? -9.075 6.023 15.188 1.00 95.88 182 LYS A C 1
ATOM 1407 O O . LYS A 1 182 ? -10.043 5.538 14.612 1.00 95.88 182 LYS A O 1
ATOM 1412 N N . LYS A 1 183 ? -8.247 6.885 14.588 1.00 96.56 183 LYS A N 1
ATOM 1413 C CA . LYS A 1 183 ? -8.417 7.304 13.185 1.00 96.56 183 LYS A CA 1
ATOM 1414 C C . LYS A 1 183 ? -8.301 6.128 12.214 1.00 96.56 183 LYS A C 1
ATOM 1416 O O . LYS A 1 183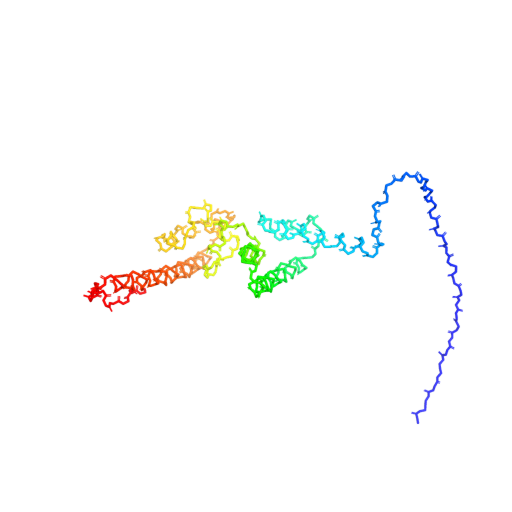 ? -9.121 6.022 11.308 1.00 96.56 183 LYS A O 1
ATOM 1421 N N . ILE A 1 184 ? -7.328 5.241 12.427 1.00 96.19 184 ILE A N 1
ATOM 1422 C CA . ILE A 1 184 ? -7.146 4.024 11.621 1.00 96.19 184 ILE A CA 1
ATOM 1423 C C . ILE A 1 184 ? -8.364 3.103 11.759 1.00 96.19 184 ILE A C 1
ATOM 1425 O O . ILE A 1 184 ? -8.920 2.686 10.747 1.00 96.19 184 ILE A O 1
ATOM 1429 N N . LYS A 1 185 ? -8.833 2.846 12.989 1.00 96.81 185 LYS A N 1
ATOM 1430 C CA . LYS A 1 185 ? -10.029 2.025 13.237 1.00 96.81 185 LYS A CA 1
ATOM 1431 C C . LYS A 1 185 ? -11.273 2.598 12.556 1.00 96.81 185 LYS A C 1
ATOM 1433 O O . LYS A 1 185 ? -12.009 1.856 11.913 1.00 96.81 185 LYS A O 1
ATOM 1438 N N . ASN A 1 186 ? -11.494 3.909 12.650 1.00 96.56 186 ASN A N 1
ATOM 1439 C CA . ASN A 1 186 ? -12.633 4.564 12.002 1.00 96.56 186 ASN A CA 1
ATOM 1440 C C . ASN A 1 186 ? -12.536 4.499 10.471 1.00 96.56 186 ASN A C 1
ATOM 1442 O O . ASN A 1 186 ? -13.534 4.236 9.807 1.00 96.56 186 ASN A O 1
ATOM 1446 N N . GLY A 1 187 ? -11.335 4.680 9.911 1.00 96.00 187 GLY A N 1
ATOM 1447 C CA . GLY A 1 187 ? -11.097 4.491 8.480 1.00 96.00 187 GLY A CA 1
ATOM 1448 C C . GLY A 1 187 ? -11.400 3.063 8.020 1.00 96.00 187 GLY A C 1
ATOM 1449 O O . GLY A 1 187 ? -12.043 2.871 6.994 1.00 96.00 187 GLY A O 1
ATOM 1450 N N . ALA A 1 188 ? -11.005 2.062 8.811 1.00 96.00 188 ALA A N 1
ATOM 1451 C CA . ALA A 1 188 ? -11.303 0.661 8.534 1.00 96.00 188 ALA A CA 1
ATOM 1452 C C . ALA A 1 188 ? -12.810 0.358 8.614 1.00 96.00 188 ALA A C 1
ATOM 1454 O O . ALA A 1 188 ? -13.341 -0.302 7.727 1.00 96.00 188 ALA A O 1
ATOM 1455 N N . ARG A 1 189 ? -13.512 0.891 9.625 1.00 95.94 189 ARG A N 1
ATOM 1456 C CA . ARG A 1 189 ? -14.976 0.773 9.756 1.00 95.94 189 ARG A CA 1
ATOM 1457 C C . ARG A 1 189 ? -15.714 1.358 8.563 1.00 95.94 189 ARG A C 1
ATOM 1459 O O . ARG A 1 189 ? -16.628 0.714 8.070 1.00 95.94 189 ARG A O 1
ATOM 1466 N N . LYS A 1 190 ? -15.288 2.524 8.072 1.00 95.44 190 LYS A N 1
ATOM 1467 C CA . LYS A 1 190 ? -15.875 3.138 6.878 1.00 95.44 190 LYS A CA 1
ATOM 1468 C C . LYS A 1 190 ? -15.766 2.217 5.656 1.00 95.44 190 LYS A C 1
ATOM 1470 O O . LYS A 1 190 ? -16.764 1.985 4.993 1.00 95.44 190 LYS A O 1
ATOM 1475 N N . ILE A 1 191 ? -14.592 1.627 5.420 1.00 94.62 191 ILE A N 1
ATOM 1476 C CA . ILE A 1 191 ? -14.389 0.675 4.313 1.00 94.62 191 ILE A CA 1
ATOM 1477 C C . ILE A 1 191 ? -15.264 -0.576 4.483 1.00 94.62 191 ILE A C 1
ATOM 1479 O O . ILE A 1 191 ? -15.801 -1.099 3.513 1.00 94.62 191 ILE A O 1
ATOM 1483 N N . VAL A 1 192 ? -15.390 -1.092 5.709 1.00 95.00 192 VAL A N 1
ATOM 1484 C CA . VAL A 1 192 ? -16.237 -2.264 5.993 1.00 95.00 192 VAL A CA 1
ATOM 1485 C C . VAL A 1 192 ? -17.715 -1.941 5.777 1.00 95.00 192 VAL A C 1
ATOM 1487 O O . VAL A 1 192 ? -18.427 -2.768 5.219 1.00 95.00 192 VAL A O 1
ATOM 1490 N N . LEU A 1 193 ? -18.155 -0.748 6.177 1.00 93.62 193 LEU A N 1
ATOM 1491 C CA . LEU A 1 193 ? -19.513 -0.264 5.958 1.00 93.62 193 LEU A CA 1
ATOM 1492 C C . LEU A 1 193 ? -19.831 -0.165 4.463 1.00 93.62 193 LEU A C 1
ATOM 1494 O O . LEU A 1 193 ? -20.807 -0.760 4.024 1.00 93.62 193 LEU A O 1
ATOM 1498 N N . GLU A 1 194 ? -18.969 0.492 3.682 1.00 92.94 194 GLU A N 1
ATOM 1499 C CA . GLU A 1 194 ? -19.123 0.609 2.224 1.00 92.94 194 GLU A CA 1
ATOM 1500 C C . GLU A 1 194 ? -19.214 -0.780 1.565 1.00 92.94 194 GLU A C 1
ATOM 1502 O O . GLU A 1 194 ? -20.152 -1.057 0.822 1.00 92.94 194 GLU A O 1
ATOM 1507 N N . LYS A 1 195 ? -18.319 -1.712 1.929 1.00 92.25 195 LYS A N 1
ATOM 1508 C CA . LYS A 1 195 ? -18.373 -3.100 1.435 1.00 92.25 195 LYS A CA 1
ATOM 1509 C C . LYS A 1 195 ? -19.662 -3.828 1.829 1.00 92.25 195 LYS A C 1
ATOM 1511 O O . LYS A 1 195 ? -20.177 -4.626 1.047 1.00 92.25 195 LYS A O 1
ATOM 1516 N N . ALA A 1 196 ? -20.172 -3.600 3.039 1.00 91.69 196 ALA A N 1
ATOM 1517 C CA . ALA A 1 196 ? -21.415 -4.211 3.502 1.00 91.69 196 ALA A CA 1
ATOM 1518 C C . ALA A 1 196 ? -22.635 -3.654 2.749 1.00 91.69 196 ALA A C 1
ATOM 1520 O O . ALA A 1 196 ? -23.533 -4.416 2.393 1.00 91.69 196 ALA A O 1
ATOM 1521 N N . GLU A 1 197 ? -22.656 -2.350 2.471 1.00 90.75 197 GLU A N 1
ATOM 1522 C CA . GLU A 1 197 ? -23.697 -1.695 1.674 1.00 90.75 197 GLU A CA 1
ATOM 1523 C C . GLU A 1 197 ? -23.689 -2.179 0.219 1.00 90.75 197 GLU A C 1
ATOM 1525 O O . GLU A 1 197 ? -24.744 -2.533 -0.310 1.00 90.75 197 GLU A O 1
ATOM 1530 N N . GLU A 1 198 ? -22.512 -2.284 -0.402 1.00 90.69 198 GLU A N 1
ATOM 1531 C CA . GLU A 1 198 ? -22.348 -2.846 -1.747 1.00 90.69 198 GLU A CA 1
ATOM 1532 C C . GLU A 1 198 ? -22.823 -4.303 -1.816 1.00 90.69 198 GLU A C 1
ATOM 1534 O O . GLU A 1 198 ? -23.605 -4.665 -2.699 1.00 90.69 198 GLU A O 1
ATOM 1539 N N . ALA A 1 199 ? -22.411 -5.140 -0.858 1.00 91.19 199 ALA A N 1
ATOM 1540 C CA . ALA A 1 199 ? -22.828 -6.540 -0.790 1.00 91.19 199 ALA A CA 1
ATOM 1541 C C . ALA A 1 199 ? -24.345 -6.675 -0.597 1.00 91.19 199 ALA A C 1
ATOM 1543 O O . ALA A 1 199 ? -24.988 -7.509 -1.237 1.00 91.19 199 ALA A O 1
ATOM 1544 N N . ARG A 1 200 ? -24.934 -5.821 0.244 1.00 89.25 200 ARG A N 1
ATOM 1545 C CA . ARG A 1 200 ? -26.381 -5.751 0.443 1.00 89.25 200 ARG A CA 1
ATOM 1546 C C . ARG A 1 200 ? -27.107 -5.355 -0.843 1.00 89.25 200 ARG A C 1
ATOM 1548 O O . ARG A 1 200 ? -28.085 -6.004 -1.207 1.00 89.25 200 ARG A O 1
ATOM 1555 N N . ALA A 1 201 ? -26.640 -4.319 -1.539 1.00 88.94 201 ALA A N 1
ATOM 1556 C CA . ALA A 1 201 ? -27.233 -3.875 -2.798 1.00 88.94 201 ALA A CA 1
ATOM 1557 C C . ALA A 1 201 ? -27.156 -4.969 -3.878 1.00 88.94 201 ALA A C 1
ATOM 1559 O O . ALA A 1 201 ? -28.144 -5.228 -4.569 1.00 88.94 201 ALA A O 1
ATOM 1560 N N . ALA A 1 202 ? -26.018 -5.662 -3.976 1.00 91.38 202 ALA A N 1
ATOM 1561 C CA . ALA A 1 202 ? -25.840 -6.792 -4.882 1.00 91.38 202 ALA A CA 1
ATOM 1562 C C . ALA A 1 202 ? -26.794 -7.954 -4.551 1.00 91.38 202 ALA A C 1
ATOM 1564 O O . ALA A 1 202 ? -27.445 -8.486 -5.451 1.00 91.38 202 ALA A O 1
ATOM 1565 N N . ALA A 1 203 ? -26.940 -8.304 -3.268 1.00 90.38 203 ALA A N 1
ATOM 1566 C CA . ALA A 1 203 ? -27.861 -9.348 -2.822 1.00 90.38 203 ALA A CA 1
ATOM 1567 C C . ALA A 1 203 ? -29.322 -9.010 -3.160 1.00 90.38 203 ALA A C 1
ATOM 1569 O O . ALA A 1 203 ? -30.042 -9.846 -3.702 1.00 90.38 203 ALA A O 1
ATOM 1570 N N . PHE A 1 204 ? -29.758 -7.773 -2.911 1.00 88.12 204 PHE A N 1
ATOM 1571 C CA . PHE A 1 204 ? -31.118 -7.336 -3.243 1.00 88.12 204 PHE A CA 1
ATOM 1572 C C . PHE A 1 204 ? -31.383 -7.332 -4.748 1.00 88.12 204 PHE A C 1
ATOM 1574 O O . PHE A 1 204 ? -32.452 -7.758 -5.184 1.00 88.12 204 PHE A O 1
ATOM 1581 N N . SER A 1 205 ? -30.405 -6.915 -5.554 1.00 88.62 205 SER A N 1
ATOM 1582 C CA . SER A 1 205 ? -30.496 -7.001 -7.014 1.00 88.62 205 SER A CA 1
ATOM 1583 C C . SER A 1 205 ? -30.647 -8.452 -7.494 1.00 88.62 205 SER A C 1
ATOM 1585 O O . SER A 1 205 ? -31.473 -8.745 -8.365 1.00 88.62 205 SER A O 1
ATOM 1587 N N . ALA A 1 206 ? -29.910 -9.385 -6.881 1.00 90.62 206 ALA A N 1
ATOM 1588 C CA . ALA A 1 206 ? -30.013 -10.809 -7.186 1.00 90.62 206 ALA A CA 1
ATOM 1589 C C . ALA A 1 206 ? -31.395 -11.379 -6.822 1.00 90.62 206 ALA A C 1
ATOM 1591 O O . ALA A 1 206 ? -32.018 -12.026 -7.659 1.00 90.62 206 ALA A O 1
ATOM 1592 N N . PHE A 1 207 ? -31.923 -11.083 -5.629 1.00 89.50 207 PHE A N 1
ATOM 1593 C CA . PHE A 1 207 ? -33.265 -11.525 -5.227 1.00 89.50 207 PHE A CA 1
ATOM 1594 C C . PHE A 1 207 ? -34.366 -10.958 -6.125 1.00 89.50 207 PHE A C 1
ATOM 1596 O O . PHE A 1 207 ? -35.236 -11.706 -6.573 1.00 89.50 207 PHE A O 1
ATOM 1603 N N . LYS A 1 208 ? -34.275 -9.672 -6.481 1.00 88.25 208 LYS A N 1
ATOM 1604 C CA . LYS A 1 208 ? -35.201 -9.042 -7.427 1.00 88.25 208 LYS A CA 1
ATOM 1605 C C . LYS A 1 208 ? -35.186 -9.740 -8.790 1.00 88.25 208 LYS A C 1
ATOM 1607 O O . LYS A 1 208 ? -36.239 -9.928 -9.393 1.00 88.25 208 LYS A O 1
ATOM 1612 N N . SER A 1 209 ? -34.012 -10.166 -9.257 1.00 91.75 209 SER A N 1
ATOM 1613 C CA . SER A 1 209 ? -33.860 -10.915 -10.515 1.00 91.75 209 SER A CA 1
ATOM 1614 C C . SER A 1 209 ? -34.490 -12.313 -10.461 1.00 91.75 209 SER A C 1
ATOM 1616 O O . SER A 1 209 ? -34.841 -12.866 -11.499 1.00 91.75 209 SER A O 1
ATOM 1618 N N . LEU A 1 210 ? -34.675 -12.868 -9.259 1.00 92.50 210 LEU A N 1
ATOM 1619 C CA . LEU A 1 210 ? -35.394 -14.121 -9.010 1.00 92.50 210 LEU A CA 1
ATOM 1620 C C . LEU A 1 210 ? -36.904 -13.914 -8.773 1.00 92.50 210 LEU A C 1
ATOM 1622 O O . LEU A 1 210 ? -37.610 -14.882 -8.504 1.00 92.50 210 LEU A O 1
ATOM 1626 N N . GLY A 1 211 ? -37.407 -12.676 -8.855 1.00 88.19 211 GLY A N 1
ATOM 1627 C CA . GLY A 1 211 ? -38.812 -12.344 -8.591 1.00 88.19 211 GLY A CA 1
ATOM 1628 C C . GLY A 1 211 ? -39.184 -12.295 -7.105 1.00 88.19 211 GLY A C 1
ATOM 1629 O O . GLY A 1 211 ? -40.368 -12.277 -6.779 1.00 88.19 211 GLY A O 1
ATOM 1630 N N . LEU A 1 212 ? -38.195 -12.278 -6.206 1.00 81.56 212 LEU A N 1
ATOM 1631 C CA . LEU A 1 212 ? -38.400 -12.143 -4.765 1.00 81.56 212 LEU A CA 1
ATOM 1632 C C . LEU A 1 212 ? -38.346 -10.660 -4.381 1.00 81.56 212 LEU A C 1
ATOM 1634 O O . LEU A 1 212 ? -37.343 -9.986 -4.631 1.00 81.56 212 LEU A O 1
ATOM 1638 N N . ASP A 1 213 ? -39.417 -10.152 -3.774 1.00 71.50 213 ASP A N 1
ATOM 1639 C CA . ASP A 1 213 ? -39.473 -8.779 -3.275 1.00 71.50 213 ASP A CA 1
ATOM 1640 C C . ASP A 1 213 ? -38.914 -8.716 -1.849 1.00 71.50 213 ASP A C 1
ATOM 1642 O O . ASP A 1 213 ? -39.520 -9.214 -0.899 1.00 71.50 213 ASP A O 1
ATOM 1646 N N . VAL A 1 214 ? -37.717 -8.146 -1.700 1.00 68.12 214 VAL A N 1
ATOM 1647 C CA . VAL A 1 214 ? -37.039 -8.012 -0.403 1.00 68.12 214 VAL A CA 1
ATOM 1648 C C . VAL A 1 214 ? -37.384 -6.656 0.203 1.00 68.12 214 VAL A C 1
ATOM 1650 O O . VAL A 1 214 ? -36.542 -5.767 0.343 1.00 68.12 214 VAL A O 1
ATOM 1653 N N . HIS A 1 215 ? -38.647 -6.486 0.573 1.00 65.25 215 HIS A N 1
ATOM 1654 C CA . HIS A 1 215 ? -39.041 -5.450 1.517 1.00 65.25 215 HIS A CA 1
ATOM 1655 C C . HIS A 1 215 ? -38.724 -5.948 2.931 1.00 65.25 215 HIS A C 1
ATOM 1657 O O . HIS A 1 215 ? -39.571 -6.598 3.518 1.00 65.25 215 HIS A O 1
ATOM 1663 N N . GLU A 1 216 ? -37.507 -5.696 3.442 1.00 54.22 216 GLU A N 1
ATOM 1664 C CA . GLU A 1 216 ? -37.179 -5.541 4.881 1.00 54.22 216 GLU A CA 1
ATOM 1665 C C . GLU A 1 216 ? -35.663 -5.604 5.142 1.00 54.22 216 GLU A C 1
ATOM 1667 O O . GLU A 1 216 ? -35.063 -6.665 5.271 1.00 54.22 216 GLU A O 1
ATOM 1672 N N . LEU A 1 217 ? -35.039 -4.426 5.226 1.00 53.06 217 LEU A N 1
ATOM 1673 C CA . LEU A 1 217 ? -33.859 -4.110 6.057 1.00 53.06 217 LEU A CA 1
ATOM 1674 C C . LEU A 1 217 ? -33.586 -2.603 5.932 1.00 53.06 217 LEU A C 1
ATOM 1676 O O . LEU A 1 217 ? -32.463 -2.160 5.758 1.00 53.06 217 LEU A O 1
ATOM 1680 N N . THR A 1 218 ? -34.626 -1.773 5.914 1.00 51.62 218 THR A N 1
ATOM 1681 C CA . THR A 1 218 ? -34.645 -0.413 5.336 1.00 51.62 218 THR A CA 1
ATOM 1682 C C . THR A 1 218 ? -33.738 0.629 6.000 1.00 51.62 218 THR A C 1
ATOM 1684 O O . THR A 1 218 ? -33.679 1.755 5.520 1.00 51.62 218 THR A O 1
ATOM 1687 N N . ASN A 1 219 ? -32.970 0.276 7.031 1.00 54.78 219 ASN A N 1
ATOM 1688 C CA . ASN A 1 219 ? -32.027 1.201 7.649 1.00 54.78 219 ASN A CA 1
ATOM 1689 C C . ASN A 1 219 ? -30.596 0.962 7.131 1.00 54.78 219 ASN A C 1
ATOM 1691 O O . ASN A 1 219 ? -30.155 -0.193 7.088 1.00 54.78 219 ASN A O 1
ATOM 1695 N N . PRO A 1 220 ? -29.857 2.015 6.727 1.00 55.41 220 PRO A N 1
ATOM 1696 C CA . PRO A 1 220 ? -28.409 1.931 6.584 1.00 55.41 220 PRO A CA 1
ATOM 1697 C C . PRO A 1 220 ? -27.786 1.528 7.927 1.00 55.41 220 PRO A C 1
ATOM 1699 O O . PRO A 1 220 ? -28.311 1.868 8.992 1.00 55.41 220 PRO A O 1
ATOM 1702 N N . LEU A 1 221 ? -26.693 0.764 7.884 1.00 58.25 221 LEU A N 1
ATOM 1703 C CA . LEU A 1 221 ? -25.984 0.359 9.097 1.00 58.25 221 LEU A CA 1
ATOM 1704 C C . LEU A 1 221 ? -25.452 1.626 9.802 1.00 58.25 221 LEU A C 1
ATOM 1706 O O . LEU A 1 221 ? -24.836 2.465 9.144 1.00 58.25 221 LEU A O 1
ATOM 1710 N N . PRO A 1 222 ? -25.697 1.809 11.113 1.00 59.47 222 PRO A N 1
ATOM 1711 C CA . PRO A 1 222 ? -25.227 2.994 11.825 1.00 59.47 222 PRO A CA 1
ATOM 1712 C C . PRO A 1 222 ? -23.687 3.042 11.879 1.00 59.47 222 PRO A C 1
ATOM 1714 O O . PRO A 1 222 ? -23.038 2.010 12.064 1.00 59.47 222 PRO A O 1
ATOM 1717 N N . LEU A 1 223 ? -23.129 4.250 11.710 1.00 49.25 223 LEU A N 1
ATOM 1718 C CA . LEU A 1 223 ? -21.691 4.583 11.782 1.00 49.25 223 LEU A CA 1
ATOM 1719 C C . LEU A 1 223 ? -21.082 4.389 13.183 1.00 49.25 223 LEU A C 1
ATOM 1721 O O . LEU A 1 223 ? -21.732 4.788 14.175 1.00 49.25 223 LEU A O 1
#